Protein AF-A0A9P5MMS7-F1 (afdb_monomer_lite)

Radius of gyration: 32.42 Å; chains: 1; bounding box: 82×80×120 Å

Structure (mmCIF, N/CA/C/O backbone):
data_AF-A0A9P5MMS7-F1
#
_entry.id   AF-A0A9P5MMS7-F1
#
loop_
_atom_site.group_PDB
_atom_site.id
_atom_site.type_symbol
_atom_site.label_atom_id
_atom_site.label_alt_id
_atom_site.label_comp_id
_atom_site.label_asym_id
_atom_site.label_entity_id
_atom_site.label_seq_id
_atom_site.pdbx_PDB_ins_code
_atom_site.Cartn_x
_atom_site.Cartn_y
_atom_site.Cartn_z
_atom_site.occupancy
_atom_site.B_iso_or_equiv
_atom_site.auth_seq_id
_atom_site.auth_comp_id
_atom_site.auth_asym_id
_atom_site.auth_atom_id
_atom_site.pdbx_PDB_model_num
ATOM 1 N N . MET A 1 1 ? -14.222 -0.189 67.310 1.00 50.56 1 MET A N 1
ATOM 2 C CA . MET A 1 1 ? -14.463 -1.571 66.854 1.00 50.56 1 MET A CA 1
ATOM 3 C C . MET A 1 1 ? -14.496 -1.496 65.346 1.00 50.56 1 MET A C 1
ATOM 5 O O . MET A 1 1 ? -15.438 -0.932 64.809 1.00 50.56 1 MET A O 1
ATOM 9 N N . SER A 1 2 ? -13.396 -1.880 64.707 1.00 50.38 2 SER A N 1
ATOM 10 C CA . SER A 1 2 ? -13.175 -1.692 63.274 1.00 50.38 2 SER A CA 1
ATOM 11 C C . SER A 1 2 ? -12.914 -3.066 62.677 1.00 50.38 2 SER A C 1
ATOM 13 O O . SER A 1 2 ? -11.867 -3.651 62.945 1.00 50.38 2 SER A O 1
ATOM 15 N N . ASP A 1 3 ? -13.890 -3.587 61.938 1.00 51.62 3 ASP A N 1
ATOM 16 C CA . ASP A 1 3 ? -13.810 -4.891 61.285 1.00 51.62 3 ASP A CA 1
ATOM 17 C C . ASP A 1 3 ? -12.938 -4.799 60.028 1.00 51.62 3 ASP A C 1
ATOM 19 O O . ASP A 1 3 ? -13.299 -4.176 59.028 1.00 51.62 3 ASP A O 1
ATOM 23 N N . GLN A 1 4 ? -11.759 -5.418 60.095 1.00 53.69 4 GLN A N 1
ATOM 24 C CA . GLN A 1 4 ? -10.912 -5.694 58.939 1.00 53.69 4 GLN A CA 1
ATOM 25 C C . GLN A 1 4 ? -11.437 -6.941 58.221 1.00 53.69 4 GLN A C 1
ATOM 27 O O . GLN A 1 4 ? -11.280 -8.061 58.705 1.00 53.69 4 GLN A O 1
ATOM 32 N N . GLN A 1 5 ? -12.032 -6.752 57.044 1.00 58.50 5 GLN A N 1
ATOM 33 C CA . GLN A 1 5 ? -12.331 -7.840 56.115 1.00 58.50 5 GLN A CA 1
ATOM 34 C C . GLN A 1 5 ? -11.073 -8.212 55.323 1.00 58.50 5 GLN A C 1
ATOM 36 O O . GLN A 1 5 ? -10.529 -7.403 54.572 1.00 58.50 5 GLN A O 1
ATOM 41 N N . GLN A 1 6 ? -10.618 -9.453 55.496 1.00 56.97 6 GLN A N 1
ATOM 42 C CA . GLN A 1 6 ? -9.586 -10.065 54.661 1.00 56.97 6 GLN A CA 1
ATOM 43 C C . GLN A 1 6 ? -10.176 -10.523 53.314 1.00 56.97 6 GLN A C 1
ATOM 45 O O . GLN A 1 6 ? -11.273 -11.086 53.294 1.00 56.97 6 GLN A O 1
ATOM 50 N N . PRO A 1 7 ? -9.459 -10.336 52.192 1.00 63.78 7 PRO A N 1
ATOM 51 C CA . PRO A 1 7 ? -9.883 -10.849 50.896 1.00 63.78 7 PRO A CA 1
ATOM 52 C C . PRO A 1 7 ? -9.626 -12.365 50.757 1.00 63.78 7 PRO A C 1
ATOM 54 O O . PRO A 1 7 ? -8.691 -12.898 51.364 1.00 63.78 7 PRO A O 1
ATOM 57 N N . PRO A 1 8 ? -10.428 -13.070 49.936 1.00 62.06 8 PRO A N 1
ATOM 58 C CA . PRO A 1 8 ? -10.328 -14.514 49.758 1.00 62.06 8 PRO A CA 1
ATOM 59 C C . PRO A 1 8 ? -9.095 -14.919 48.937 1.00 62.06 8 PRO A C 1
ATOM 61 O O . PRO A 1 8 ? -8.799 -14.353 47.885 1.00 62.06 8 PRO A O 1
ATOM 64 N N . GLN A 1 9 ? -8.399 -15.948 49.420 1.00 53.34 9 GLN A N 1
ATOM 65 C CA . GLN A 1 9 ? -7.296 -16.613 48.730 1.00 53.34 9 GLN A CA 1
ATOM 66 C C . GLN A 1 9 ? -7.845 -17.585 47.677 1.00 53.34 9 GLN A C 1
ATOM 68 O O . GLN A 1 9 ? -8.548 -18.536 48.013 1.00 53.34 9 GLN A O 1
ATOM 73 N N . TYR A 1 10 ? -7.505 -17.357 46.408 1.00 55.38 10 TYR A N 1
ATOM 74 C CA . TYR A 1 10 ? -7.771 -18.286 45.309 1.00 55.38 10 TYR A CA 1
ATOM 75 C C . TYR A 1 10 ? -6.570 -19.219 45.114 1.00 55.38 10 TYR A C 1
ATOM 77 O O . TYR A 1 10 ? -5.481 -18.776 44.751 1.00 55.38 10 TYR A O 1
ATOM 85 N N . SER A 1 11 ? -6.770 -20.517 45.336 1.00 60.59 11 SER A N 1
ATOM 86 C CA . SER A 1 11 ? -5.806 -21.575 45.029 1.00 60.59 11 SER A CA 1
ATOM 87 C C . SER A 1 11 ? -6.010 -22.072 43.593 1.00 60.59 11 SER A C 1
ATOM 89 O O . SER A 1 11 ? -6.978 -22.760 43.276 1.00 60.59 11 SER A O 1
ATOM 91 N N . GLY A 1 12 ? -5.092 -21.706 42.697 1.00 57.84 12 GLY A N 1
ATOM 92 C CA . GLY A 1 12 ? -5.063 -22.202 41.320 1.00 57.84 12 GLY A CA 1
ATOM 93 C C . GLY A 1 12 ? -4.476 -23.613 41.242 1.00 57.84 12 GLY A C 1
ATOM 94 O O . GLY A 1 12 ? -3.312 -23.821 41.582 1.00 57.84 12 GLY A O 1
ATOM 95 N N . GLN A 1 13 ? -5.267 -24.581 40.772 1.00 53.59 13 GLN A N 1
ATOM 96 C CA . GLN A 1 13 ? -4.777 -25.900 40.366 1.00 53.59 13 GLN A CA 1
ATOM 97 C C . GLN A 1 13 ? -3.995 -25.785 39.049 1.00 53.59 13 GLN A C 1
ATOM 99 O O . GLN A 1 13 ? -4.544 -25.388 38.023 1.00 53.59 13 GLN A O 1
ATOM 104 N N . GLN A 1 14 ? -2.715 -26.161 39.071 1.00 49.03 14 GLN A N 1
ATOM 105 C CA . GLN A 1 14 ? -1.906 -26.340 37.865 1.00 49.03 14 GLN A CA 1
ATOM 106 C C . GLN A 1 14 ? -2.264 -27.676 37.200 1.00 49.03 14 GLN A C 1
ATOM 108 O O . GLN A 1 14 ? -1.984 -28.742 37.747 1.00 49.03 14 GLN A O 1
ATOM 113 N N . GLN A 1 15 ? -2.861 -27.628 36.008 1.00 51.66 15 GLN A N 1
ATOM 114 C CA . GLN A 1 15 ? -2.957 -28.792 35.128 1.00 51.66 15 GLN A CA 1
ATOM 115 C C . GLN A 1 15 ? -1.636 -28.974 34.373 1.00 51.66 15 GLN A C 1
ATOM 117 O O . GLN A 1 15 ? -1.228 -28.115 33.591 1.00 51.66 15 GLN A O 1
ATOM 122 N N . GLN A 1 16 ? -0.977 -30.109 34.612 1.00 53.22 16 GLN A N 1
ATOM 123 C CA . GLN A 1 16 ? 0.158 -30.584 33.823 1.00 53.22 16 GLN A CA 1
ATOM 124 C C . GLN A 1 16 ? -0.311 -30.953 32.411 1.00 53.22 16 GLN A C 1
ATOM 126 O O . GLN A 1 16 ? -1.130 -31.856 32.242 1.00 53.22 16 GLN A O 1
ATOM 131 N N . GLN A 1 17 ? 0.228 -30.276 31.398 1.00 50.00 17 GLN A N 1
ATOM 132 C CA . GLN A 1 17 ? 0.070 -30.665 29.998 1.00 50.00 17 GLN A CA 1
ATOM 133 C C . GLN A 1 17 ? 1.194 -31.633 29.605 1.00 50.00 17 GLN A C 1
ATOM 135 O O . GLN A 1 17 ? 2.373 -31.349 29.808 1.00 50.00 17 GLN A O 1
ATOM 140 N N . GLN A 1 18 ? 0.814 -32.788 29.058 1.00 49.09 18 GLN A N 1
ATOM 141 C CA . GLN A 1 18 ? 1.721 -33.787 28.486 1.00 49.09 18 GLN A CA 1
ATOM 142 C C . GLN A 1 18 ? 2.135 -33.381 27.057 1.00 49.09 18 GLN A C 1
ATOM 144 O O . GLN A 1 18 ? 1.280 -32.911 26.301 1.00 49.09 18 GLN A O 1
ATOM 149 N N . PRO A 1 19 ? 3.400 -33.588 26.642 1.00 57.97 19 PRO A N 1
ATOM 150 C CA . PRO A 1 19 ? 3.840 -33.299 25.282 1.00 57.97 19 PRO A CA 1
ATOM 151 C C . PRO A 1 19 ? 3.494 -34.451 24.326 1.00 57.97 19 PRO A C 1
ATOM 153 O O . PRO A 1 19 ? 3.999 -35.564 24.464 1.00 57.97 19 PRO A O 1
ATOM 156 N N . TYR A 1 20 ? 2.679 -34.174 23.308 1.00 47.50 20 TYR A N 1
ATOM 157 C CA . TYR A 1 20 ? 2.518 -35.068 22.159 1.00 47.50 20 TYR A CA 1
ATOM 158 C C . TYR A 1 20 ? 3.664 -34.841 21.166 1.00 47.50 20 TYR A C 1
ATOM 160 O O . TYR A 1 20 ? 3.751 -33.786 20.540 1.00 47.50 20 TYR A O 1
ATOM 168 N N . GLN A 1 21 ? 4.533 -35.842 21.001 1.00 43.56 21 GLN A N 1
ATOM 169 C CA . GLN A 1 21 ? 5.462 -35.917 19.875 1.00 43.56 21 GLN A CA 1
ATOM 170 C C . GLN A 1 21 ? 4.780 -36.611 18.692 1.00 43.56 21 GLN A C 1
ATOM 172 O O . GLN A 1 21 ? 4.538 -37.814 18.731 1.00 43.56 21 GLN A O 1
ATOM 177 N N . TYR A 1 22 ? 4.516 -35.862 17.622 1.00 44.47 22 TYR A N 1
ATOM 178 C CA . TYR A 1 22 ? 4.232 -36.435 16.308 1.00 44.47 22 TYR A CA 1
ATOM 179 C C . TYR A 1 22 ? 5.483 -36.327 15.440 1.00 44.47 22 TYR A C 1
ATOM 181 O O . TYR A 1 22 ? 5.881 -35.243 15.020 1.00 44.47 22 TYR A O 1
ATOM 189 N N . GLN A 1 23 ? 6.100 -37.475 15.172 1.00 45.09 23 GLN A N 1
ATOM 190 C CA . GLN A 1 23 ? 7.165 -37.629 14.191 1.00 45.09 23 GLN A CA 1
ATOM 191 C C . GLN A 1 23 ? 6.499 -37.854 12.825 1.00 45.09 23 GLN A C 1
ATOM 193 O O . GLN A 1 23 ? 6.090 -38.966 12.502 1.00 45.09 23 GLN A O 1
ATOM 198 N N . GLN A 1 24 ? 6.318 -36.790 12.040 1.00 49.03 24 GLN A N 1
ATOM 199 C CA . GLN A 1 24 ? 5.902 -36.920 10.643 1.00 49.03 24 GLN A CA 1
ATOM 200 C C . GLN A 1 24 ? 7.143 -37.006 9.753 1.00 49.03 24 GLN A C 1
ATOM 202 O O . GLN A 1 24 ? 7.972 -36.097 9.729 1.00 49.03 24 GLN A O 1
ATOM 207 N N . GLN A 1 25 ? 7.275 -38.122 9.037 1.00 52.31 25 GLN A N 1
ATOM 208 C CA . GLN A 1 25 ? 8.248 -38.269 7.959 1.00 52.31 25 GLN A CA 1
ATOM 209 C C . GLN A 1 25 ? 7.843 -37.371 6.778 1.00 52.31 25 GLN A C 1
ATOM 211 O O . GLN A 1 25 ? 6.683 -37.419 6.361 1.00 52.31 25 GLN A O 1
ATOM 216 N N . PRO A 1 26 ? 8.766 -36.590 6.192 1.00 52.78 26 PRO A N 1
ATOM 217 C CA . PRO A 1 26 ? 8.476 -35.850 4.974 1.00 52.78 26 PRO A CA 1
ATOM 218 C C . PRO A 1 26 ? 8.361 -36.826 3.798 1.00 52.78 26 PRO A C 1
ATOM 220 O O . PRO A 1 26 ? 9.342 -37.454 3.396 1.00 52.78 26 PRO A O 1
ATOM 223 N N . GLN A 1 27 ? 7.160 -36.950 3.232 1.00 50.06 27 GLN A N 1
ATOM 224 C CA . GLN A 1 27 ? 7.000 -37.558 1.915 1.00 50.06 27 GLN A CA 1
ATOM 225 C C . GLN A 1 27 ? 7.599 -36.617 0.871 1.00 50.06 27 GLN A C 1
ATOM 227 O O . GLN A 1 27 ? 7.236 -35.443 0.792 1.00 50.06 27 GLN A O 1
ATOM 232 N N . GLN A 1 28 ? 8.555 -37.124 0.096 1.00 51.28 28 GLN A N 1
ATOM 233 C CA . GLN A 1 28 ? 9.155 -36.358 -0.986 1.00 51.28 28 GLN A CA 1
ATOM 234 C C . GLN A 1 28 ? 8.137 -36.154 -2.118 1.00 51.28 28 GLN A C 1
ATOM 236 O O . GLN A 1 28 ? 7.454 -37.109 -2.498 1.00 51.28 28 GLN A O 1
ATOM 241 N N . PRO A 1 29 ? 8.030 -34.941 -2.682 1.00 55.22 29 PRO A N 1
ATOM 242 C CA . PRO A 1 29 ? 7.150 -34.696 -3.812 1.00 55.22 29 PRO A CA 1
ATOM 243 C C . PRO A 1 29 ? 7.665 -35.428 -5.058 1.00 55.22 29 PRO A C 1
ATOM 245 O O . PRO A 1 29 ? 8.814 -35.263 -5.471 1.00 55.22 29 PRO A O 1
ATOM 248 N N . MET A 1 30 ? 6.790 -36.222 -5.679 1.00 50.78 30 MET A N 1
ATOM 249 C CA . MET A 1 30 ? 6.994 -36.723 -7.036 1.00 50.78 30 MET A CA 1
ATOM 250 C C . MET A 1 30 ? 6.945 -35.544 -8.012 1.00 50.78 30 MET A C 1
ATOM 252 O O . MET A 1 30 ? 5.893 -34.940 -8.221 1.00 50.78 30 MET A O 1
ATOM 256 N N . TRP A 1 31 ? 8.080 -35.231 -8.634 1.00 49.97 31 TRP A N 1
ATOM 257 C CA . TRP A 1 31 ? 8.138 -34.306 -9.760 1.00 49.97 31 TRP A CA 1
ATOM 258 C C . TRP A 1 31 ? 7.478 -34.952 -10.980 1.00 49.97 31 TRP A C 1
ATOM 260 O O . TRP A 1 31 ? 8.037 -35.856 -11.600 1.00 49.97 31 TRP A O 1
ATOM 270 N N . THR A 1 32 ? 6.279 -34.494 -11.331 1.00 60.62 32 THR A N 1
ATOM 271 C CA . THR A 1 32 ? 5.688 -34.774 -12.641 1.00 60.62 32 THR A CA 1
ATOM 272 C C . THR A 1 32 ? 6.317 -33.833 -13.665 1.00 60.62 32 THR A C 1
ATOM 274 O O . THR A 1 32 ? 6.434 -32.628 -13.440 1.00 60.62 32 THR A O 1
ATOM 277 N N . GLN A 1 33 ? 6.802 -34.398 -14.772 1.00 53.28 33 GLN A N 1
ATOM 278 C CA . GLN A 1 33 ? 7.371 -33.624 -15.874 1.00 53.28 33 GLN A CA 1
ATOM 279 C C . GLN A 1 33 ? 6.312 -32.669 -16.451 1.00 53.28 33 GLN A C 1
ATOM 281 O O . GLN A 1 33 ? 5.172 -33.093 -16.657 1.00 53.28 33 GLN A O 1
ATOM 286 N N . PRO A 1 34 ? 6.661 -31.404 -16.747 1.00 54.19 34 PRO A N 1
ATOM 287 C CA . PRO A 1 34 ? 5.734 -30.490 -17.393 1.00 54.19 34 PRO A CA 1
ATOM 288 C C . PRO A 1 34 ? 5.423 -30.960 -18.827 1.00 54.19 34 PRO A C 1
ATOM 290 O O . PRO A 1 34 ? 6.321 -31.444 -19.524 1.00 54.19 34 PRO A O 1
ATOM 293 N N . PRO A 1 35 ? 4.169 -30.812 -19.293 1.00 54.81 35 PRO A N 1
ATOM 294 C CA . PRO A 1 35 ? 3.801 -31.128 -20.664 1.00 54.81 35 PRO A CA 1
ATOM 295 C C . PRO A 1 35 ? 4.573 -30.243 -21.645 1.00 54.81 35 PRO A C 1
ATOM 297 O O . PRO A 1 35 ? 4.757 -29.042 -21.431 1.00 54.81 35 PRO A O 1
ATOM 300 N N . GLN A 1 36 ? 5.032 -30.862 -22.732 1.00 47.81 36 GLN A N 1
ATOM 301 C CA . GLN A 1 36 ? 5.733 -30.171 -23.801 1.00 47.81 36 GLN A CA 1
ATOM 302 C C . GLN A 1 36 ? 4.838 -29.119 -24.471 1.00 47.81 36 GLN A C 1
ATOM 304 O O . GLN A 1 36 ? 3.648 -29.312 -24.708 1.00 47.81 36 GLN A O 1
ATOM 309 N N . ASN A 1 37 ? 5.481 -27.989 -24.742 1.00 51.75 37 ASN A N 1
ATOM 310 C CA . ASN A 1 37 ? 4.965 -26.720 -25.232 1.00 51.75 37 ASN A CA 1
ATOM 311 C C . ASN A 1 37 ? 4.111 -26.854 -26.519 1.00 51.75 37 ASN A C 1
ATOM 313 O O . ASN A 1 37 ? 4.612 -27.395 -27.508 1.00 51.75 37 ASN A O 1
ATOM 317 N N . PRO A 1 38 ? 2.876 -26.319 -26.585 1.00 53.81 38 PRO A N 1
ATOM 318 C CA . PRO A 1 38 ? 2.180 -26.165 -27.855 1.00 53.81 38 PRO A CA 1
ATOM 319 C C . PRO A 1 38 ? 2.795 -25.005 -28.654 1.00 53.81 38 PRO A C 1
ATOM 321 O O . PRO A 1 38 ? 2.885 -23.872 -28.180 1.00 53.81 38 PRO A O 1
ATOM 324 N N . GLN A 1 39 ? 3.232 -25.294 -29.883 1.00 45.56 39 GLN A N 1
ATOM 325 C CA . GLN A 1 39 ? 3.688 -24.291 -30.848 1.00 45.56 39 GLN A CA 1
ATOM 326 C C . GLN A 1 39 ? 2.565 -23.285 -31.137 1.00 45.56 39 GLN A C 1
ATOM 328 O O . GLN A 1 39 ? 1.609 -23.590 -31.849 1.00 45.56 39 GLN A O 1
ATOM 333 N N . TRP A 1 40 ? 2.697 -22.061 -30.628 1.00 48.28 40 TRP A N 1
ATOM 334 C CA . TRP A 1 40 ? 1.841 -20.946 -31.024 1.00 48.28 40 TRP A CA 1
ATOM 335 C C . TRP A 1 40 ? 2.206 -20.493 -32.441 1.00 48.28 40 TRP A C 1
ATOM 337 O O . TRP A 1 40 ? 3.246 -19.875 -32.666 1.00 48.28 40 TRP A O 1
ATOM 347 N N . GLN A 1 41 ? 1.335 -20.794 -33.405 1.00 49.75 41 GLN A N 1
ATOM 348 C CA . GLN A 1 41 ? 1.365 -20.174 -34.727 1.00 49.75 41 GLN A CA 1
ATOM 349 C C . GLN A 1 41 ? 0.891 -18.721 -34.600 1.00 49.75 41 GLN A C 1
ATOM 351 O O . GLN A 1 41 ? -0.281 -18.448 -34.345 1.00 49.75 41 GLN A O 1
ATOM 356 N N . GLN A 1 42 ? 1.826 -17.787 -34.757 1.00 53.59 42 GLN A N 1
ATOM 357 C CA . GLN A 1 42 ? 1.557 -16.355 -34.843 1.00 53.59 42 GLN A CA 1
ATOM 358 C C . GLN A 1 42 ? 0.813 -16.069 -36.159 1.00 53.59 42 GLN A C 1
ATOM 360 O O . GLN A 1 42 ? 1.416 -16.064 -37.231 1.00 53.59 42 GLN A O 1
ATOM 365 N N . GLN A 1 43 ? -0.501 -15.851 -36.095 1.00 51.53 43 GLN A N 1
ATOM 366 C CA . GLN A 1 43 ? -1.241 -15.280 -37.221 1.00 51.53 43 GLN A CA 1
ATOM 367 C C . GLN A 1 43 ? -0.974 -13.774 -37.254 1.00 51.53 43 GLN A C 1
ATOM 369 O O . GLN A 1 43 ? -1.277 -13.062 -36.297 1.00 51.53 43 GLN A O 1
ATOM 374 N N . GLN A 1 44 ? -0.365 -13.292 -38.339 1.00 56.12 44 GLN A N 1
ATOM 375 C CA . GLN A 1 44 ? -0.188 -11.859 -38.554 1.00 56.12 44 GLN A CA 1
ATOM 376 C C . GLN A 1 44 ? -1.535 -11.210 -38.909 1.00 56.12 44 GLN A C 1
ATOM 378 O O . GLN A 1 44 ? -2.285 -11.774 -39.710 1.00 56.12 44 GLN A O 1
ATOM 383 N N . PRO A 1 45 ? -1.864 -10.035 -38.343 1.00 58.50 45 PRO A N 1
ATOM 384 C CA . PRO A 1 45 ? -3.081 -9.323 -38.701 1.00 58.50 45 PRO A CA 1
ATOM 385 C C . PRO A 1 45 ? -2.993 -8.767 -40.135 1.00 58.50 45 PRO A C 1
ATOM 387 O O . PRO A 1 45 ? -1.913 -8.365 -40.577 1.00 58.50 45 PRO A O 1
ATOM 390 N N . PRO A 1 46 ? -4.117 -8.708 -40.872 1.00 59.59 46 PRO A N 1
ATOM 391 C CA . PRO A 1 46 ? -4.142 -8.153 -42.217 1.00 59.59 46 PRO A CA 1
ATOM 392 C C . PRO A 1 46 ? -3.890 -6.640 -42.191 1.00 59.59 46 PRO A C 1
ATOM 394 O O . PRO A 1 46 ? -4.536 -5.893 -41.455 1.00 59.59 46 PRO A O 1
ATOM 397 N N . TYR A 1 47 ? -2.957 -6.191 -43.033 1.00 50.25 47 TYR A N 1
ATOM 398 C CA . TYR A 1 47 ? -2.699 -4.779 -43.309 1.00 50.25 47 TYR A CA 1
ATOM 399 C C . TYR A 1 47 ? -3.964 -4.111 -43.869 1.00 50.25 47 TYR A C 1
ATOM 401 O O . TYR A 1 47 ? -4.413 -4.441 -44.966 1.00 50.25 47 TYR A O 1
ATOM 409 N N . GLN A 1 48 ? -4.522 -3.147 -43.135 1.00 56.06 48 GLN A N 1
ATOM 410 C CA . GLN A 1 48 ? -5.544 -2.242 -43.659 1.00 56.06 48 GLN A CA 1
ATOM 411 C C . GLN A 1 48 ? -4.866 -1.078 -44.386 1.00 56.06 48 GLN A C 1
ATOM 413 O O . GLN A 1 48 ? -4.022 -0.378 -43.826 1.00 56.06 48 GLN A O 1
ATOM 418 N N . SER A 1 49 ? -5.220 -0.890 -45.655 1.00 61.34 49 SER A N 1
ATOM 419 C CA . SER A 1 49 ? -4.769 0.233 -46.478 1.00 61.34 49 SER A CA 1
ATOM 420 C C . SER A 1 49 ? -5.422 1.545 -46.012 1.00 61.34 49 SER A C 1
ATOM 422 O O . SER A 1 49 ? -6.610 1.537 -45.682 1.00 61.34 49 SER A O 1
ATOM 424 N N . PRO A 1 50 ? -4.704 2.682 -46.007 1.00 61.22 50 PRO A N 1
ATOM 425 C CA . PRO A 1 50 ? -5.304 3.974 -45.692 1.00 61.22 50 PRO A CA 1
ATOM 426 C C . PRO A 1 50 ? -6.233 4.451 -46.827 1.00 61.22 50 PRO A C 1
ATOM 428 O O . PRO A 1 50 ? -5.938 4.209 -48.002 1.00 61.22 50 PRO A O 1
ATOM 431 N N . PRO A 1 51 ? -7.340 5.148 -46.511 1.00 62.06 51 PRO A N 1
ATOM 432 C CA . PRO A 1 51 ? -8.234 5.699 -47.521 1.00 62.06 51 PRO A CA 1
ATOM 433 C C . PRO A 1 51 ? -7.569 6.848 -48.292 1.00 62.06 51 PRO A C 1
ATOM 435 O O . PRO A 1 51 ? -6.994 7.768 -47.707 1.00 62.06 51 PRO A O 1
ATOM 438 N N . GLN A 1 52 ? -7.680 6.795 -49.621 1.00 63.72 52 GLN A N 1
ATOM 439 C CA . GLN A 1 52 ? -7.323 7.886 -50.524 1.00 63.72 52 GLN A CA 1
ATOM 440 C C . GLN A 1 52 ? -8.300 9.049 -50.342 1.00 63.72 52 GLN A C 1
ATOM 442 O O . GLN A 1 52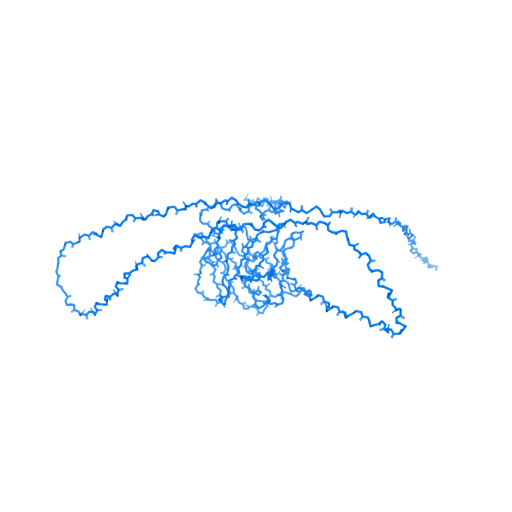 ? -9.503 8.895 -50.551 1.00 63.72 52 GLN A O 1
ATOM 447 N N . ASN A 1 53 ? -7.772 10.218 -49.982 1.00 66.88 53 ASN A N 1
ATOM 448 C CA . ASN A 1 53 ? -8.528 11.461 -49.934 1.00 66.88 53 ASN A CA 1
ATOM 449 C C . ASN A 1 53 ? -8.211 12.302 -51.182 1.00 66.88 53 ASN A C 1
ATOM 451 O O . ASN A 1 53 ? -7.048 12.604 -51.455 1.00 66.88 53 ASN A O 1
ATOM 455 N N . TYR A 1 54 ? -9.252 12.647 -51.940 1.00 55.81 54 TYR A N 1
ATOM 456 C CA . TYR A 1 54 ? -9.203 13.496 -53.128 1.00 55.81 54 TYR A CA 1
ATOM 457 C C . TYR A 1 54 ? -9.550 14.948 -52.752 1.00 55.81 54 TYR A C 1
ATOM 459 O O . TYR A 1 54 ? -10.690 15.232 -52.398 1.00 55.81 54 TYR A O 1
ATOM 467 N N . GLY A 1 55 ? -8.611 15.876 -52.966 1.00 46.25 55 GLY A N 1
ATOM 468 C CA . GLY A 1 55 ? -8.931 17.206 -53.513 1.00 46.25 55 GLY A CA 1
ATOM 469 C C . GLY A 1 55 ? -8.525 18.465 -52.709 1.00 46.25 55 GLY A C 1
ATOM 470 O O . GLY A 1 55 ? -8.427 18.398 -51.490 1.00 46.25 55 GLY A O 1
ATOM 471 N N . PRO A 1 56 ? -8.265 19.609 -53.395 1.00 68.00 56 PRO A N 1
ATOM 472 C CA . PRO A 1 56 ? -7.475 20.777 -52.928 1.00 68.00 56 PRO A CA 1
ATOM 473 C C . PRO A 1 56 ? -8.394 22.005 -52.595 1.00 68.00 56 PRO A C 1
ATOM 475 O O . PRO A 1 56 ? -9.606 21.792 -52.630 1.00 68.00 56 PRO A O 1
ATOM 478 N N . PRO A 1 57 ? -7.947 23.274 -52.326 1.00 60.47 57 PRO A N 1
ATOM 479 C CA . PRO A 1 57 ? -6.635 23.888 -52.606 1.00 60.47 57 PRO A CA 1
ATOM 480 C C . PRO A 1 57 ? -6.049 24.942 -51.610 1.00 60.47 57 PRO A C 1
ATOM 482 O O . PRO A 1 57 ? -6.734 25.525 -50.783 1.00 60.47 57 PRO A O 1
ATOM 485 N N . GLN A 1 58 ? -4.755 25.233 -51.829 1.00 55.09 58 GLN A N 1
ATOM 486 C CA . GLN A 1 58 ? -4.034 26.516 -51.647 1.00 55.09 58 GLN A CA 1
ATOM 487 C C . GLN A 1 58 ? -3.862 27.098 -50.226 1.00 55.09 58 GLN A C 1
ATOM 489 O O . GLN A 1 58 ? -4.752 27.722 -49.659 1.00 55.09 58 GLN A O 1
ATOM 494 N N . GLY A 1 59 ? -2.623 27.023 -49.725 1.00 47.75 59 GLY A N 1
ATOM 495 C CA . GLY A 1 59 ? -2.150 27.810 -48.585 1.00 47.75 59 GLY A CA 1
ATOM 496 C C . GLY A 1 59 ? -0.728 27.430 -48.170 1.00 47.75 59 GLY A C 1
ATOM 497 O O . GLY A 1 59 ? -0.538 26.429 -47.497 1.00 47.75 59 GLY A O 1
ATOM 498 N N . TYR A 1 60 ? 0.250 28.215 -48.632 1.00 46.44 60 TYR A N 1
ATOM 499 C CA . TYR A 1 60 ? 1.652 28.334 -48.194 1.00 46.44 60 TYR A CA 1
ATOM 500 C C . TYR A 1 60 ? 2.227 27.217 -47.298 1.00 46.44 60 TYR A C 1
ATOM 502 O O . TYR A 1 60 ? 2.148 27.266 -46.072 1.00 46.44 60 TYR A O 1
ATOM 510 N N . TYR A 1 61 ? 2.914 26.259 -47.923 1.00 39.97 61 TYR A N 1
ATOM 511 C CA . TYR A 1 61 ? 3.724 25.259 -47.229 1.00 39.97 61 TYR A CA 1
ATOM 512 C C . TYR A 1 61 ? 5.114 25.823 -46.898 1.00 39.97 61 TYR A C 1
ATOM 514 O O . TYR A 1 61 ? 5.914 26.081 -47.798 1.00 39.97 61 TYR A O 1
ATOM 522 N N . GLN A 1 62 ? 5.432 25.952 -45.605 1.00 52.22 62 GLN A N 1
ATOM 523 C CA . GLN A 1 62 ? 6.817 25.812 -45.149 1.00 52.22 62 GLN A CA 1
ATOM 524 C C . GLN A 1 62 ? 7.185 24.329 -45.219 1.00 52.22 62 GLN A C 1
ATOM 526 O O . GLN A 1 62 ? 6.504 23.481 -44.643 1.00 52.22 62 GLN A O 1
ATOM 531 N N . GLN A 1 63 ? 8.254 24.023 -45.949 1.00 46.34 63 GLN A N 1
ATOM 532 C CA . GLN A 1 63 ? 8.773 22.669 -46.086 1.00 46.34 63 GLN A CA 1
ATOM 533 C C . GLN A 1 63 ? 9.353 22.200 -44.748 1.00 46.34 63 GLN A C 1
ATOM 535 O O . GLN A 1 63 ? 10.383 22.703 -44.303 1.00 46.34 63 GLN A O 1
ATOM 540 N N . GLN A 1 64 ? 8.701 21.228 -44.111 1.00 56.22 64 GLN A N 1
ATOM 541 C CA . GLN A 1 64 ? 9.341 20.434 -43.068 1.00 56.22 64 GLN A CA 1
ATOM 542 C C . GLN A 1 64 ? 10.147 19.303 -43.726 1.00 56.22 64 GLN A C 1
ATOM 544 O O . GLN A 1 64 ? 9.632 18.647 -44.634 1.00 56.22 64 GLN A O 1
ATOM 549 N N . PRO A 1 65 ? 11.398 19.054 -43.298 1.00 58.50 65 PRO A N 1
ATOM 550 C CA . PRO A 1 65 ? 12.198 17.957 -43.818 1.00 58.50 65 PRO A CA 1
ATOM 551 C C . PRO A 1 65 ? 11.558 16.617 -43.444 1.00 58.50 65 PRO A C 1
ATOM 553 O O . PRO A 1 65 ? 11.446 16.251 -42.274 1.00 58.50 65 PRO A O 1
ATOM 556 N N . GLN A 1 66 ? 11.134 15.888 -44.473 1.00 53.69 66 GLN A N 1
ATOM 557 C CA . GLN A 1 66 ? 10.593 14.541 -44.380 1.00 53.69 66 GLN A CA 1
ATOM 558 C C . GLN A 1 66 ? 11.724 13.569 -44.020 1.00 53.69 66 GLN A C 1
ATOM 560 O O . GLN A 1 66 ? 12.465 13.100 -44.881 1.00 53.69 66 GLN A O 1
ATOM 565 N N . TRP A 1 67 ? 11.862 13.273 -42.730 1.00 57.19 67 TRP A N 1
ATOM 566 C CA . TRP A 1 67 ? 12.716 12.189 -42.255 1.00 57.19 67 TRP A CA 1
ATOM 567 C C . TRP A 1 67 ? 12.083 10.844 -42.630 1.00 57.19 67 TRP A C 1
ATOM 569 O O . TRP A 1 67 ? 11.026 10.475 -42.121 1.00 57.19 67 TRP A O 1
ATOM 579 N N . GLN A 1 68 ? 12.729 10.111 -43.535 1.00 66.88 68 GLN A N 1
ATOM 580 C CA . GLN A 1 68 ? 12.412 8.712 -43.811 1.00 66.88 68 GLN A CA 1
ATOM 581 C C . GLN A 1 68 ? 13.217 7.837 -42.840 1.00 66.88 68 GLN A C 1
ATOM 583 O O . GLN A 1 68 ? 14.447 7.924 -42.836 1.00 66.88 68 GLN A O 1
ATOM 588 N N . PRO A 1 69 ? 12.577 7.003 -42.003 1.00 59.94 69 PRO A N 1
ATOM 589 C CA . PRO A 1 69 ? 13.315 6.038 -41.207 1.00 59.94 69 PRO A CA 1
ATOM 590 C C . PRO A 1 69 ? 13.942 4.980 -42.134 1.00 59.94 69 PRO A C 1
ATOM 592 O O . PRO A 1 69 ? 13.281 4.523 -43.073 1.00 59.94 69 PRO A O 1
ATOM 595 N N . PRO A 1 70 ? 15.198 4.566 -41.893 1.00 59.69 70 PRO A N 1
ATOM 596 C CA . PRO A 1 70 ? 15.816 3.487 -42.648 1.00 59.69 70 PRO A CA 1
ATOM 597 C C . PRO A 1 70 ? 15.027 2.195 -42.421 1.00 59.69 70 PRO A C 1
ATOM 599 O O . PRO A 1 70 ? 14.880 1.729 -41.290 1.00 59.69 70 PRO A O 1
ATOM 602 N N . GLN A 1 71 ? 14.511 1.613 -43.506 1.00 52.97 71 GLN A N 1
ATOM 603 C CA . GLN A 1 71 ? 13.933 0.275 -43.480 1.00 52.97 71 GLN A CA 1
ATOM 604 C C . GLN A 1 71 ? 15.056 -0.727 -43.212 1.00 52.97 71 GLN A C 1
ATOM 606 O O . GLN A 1 71 ? 15.790 -1.120 -44.117 1.00 52.97 71 GLN A O 1
ATOM 611 N N . GLN A 1 72 ? 15.216 -1.123 -41.951 1.00 55.09 72 GLN A N 1
ATOM 612 C CA . GLN A 1 72 ? 16.051 -2.266 -41.614 1.00 55.09 72 GLN A CA 1
ATOM 613 C C . GLN A 1 72 ? 15.309 -3.540 -42.013 1.00 55.09 72 GLN A C 1
ATOM 615 O O . GLN A 1 72 ? 14.338 -3.958 -41.382 1.00 55.09 72 GLN A O 1
ATOM 620 N N . GLN A 1 73 ? 15.775 -4.126 -43.110 1.00 52.19 73 GLN A N 1
ATOM 621 C CA . GLN A 1 73 ? 15.413 -5.453 -43.577 1.00 52.19 73 GLN A CA 1
ATOM 622 C C . GLN A 1 73 ? 15.931 -6.478 -42.556 1.00 52.19 73 GLN A C 1
ATOM 624 O O . GLN A 1 73 ? 17.096 -6.872 -42.579 1.00 52.19 7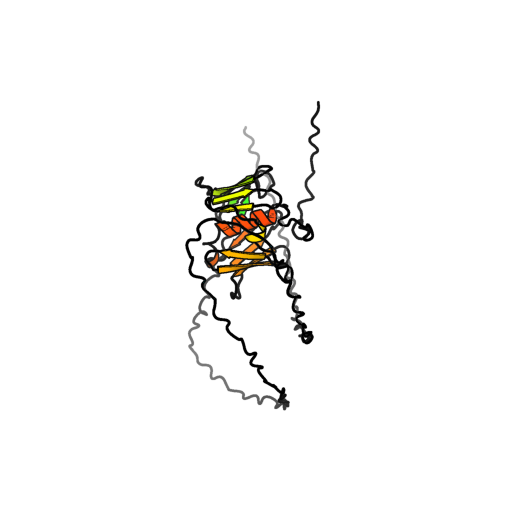3 GLN A O 1
ATOM 629 N N . TRP A 1 74 ? 15.075 -6.891 -41.623 1.00 46.31 74 TRP A N 1
ATOM 630 C CA . TRP A 1 74 ? 15.377 -7.998 -40.722 1.00 46.31 74 TRP A CA 1
ATOM 631 C C . TRP A 1 74 ? 15.320 -9.309 -41.507 1.00 46.31 74 TRP A C 1
ATOM 633 O O . TRP A 1 74 ? 14.246 -9.806 -41.840 1.00 46.31 74 TRP A O 1
ATOM 643 N N . GLN A 1 75 ? 16.491 -9.861 -41.824 1.00 58.06 75 GLN A N 1
ATOM 644 C CA . GLN A 1 75 ? 16.611 -11.244 -42.271 1.00 58.06 75 GLN A CA 1
ATOM 645 C C . GLN A 1 75 ? 16.433 -12.165 -41.053 1.00 58.06 75 GLN A C 1
ATOM 647 O O . GLN A 1 75 ? 17.189 -12.036 -40.087 1.00 58.06 75 GLN A O 1
ATOM 652 N N . PRO A 1 76 ? 15.467 -13.098 -41.057 1.00 52.53 76 PRO A N 1
ATOM 653 C CA . PRO A 1 76 ? 15.355 -14.083 -39.993 1.00 52.53 76 PRO A CA 1
ATOM 654 C C . PRO A 1 76 ? 16.506 -15.089 -40.120 1.00 52.53 76 PRO A C 1
ATOM 656 O O . PRO A 1 76 ? 16.473 -15.984 -40.962 1.00 52.53 76 PRO A O 1
ATOM 659 N N . GLN A 1 77 ? 17.535 -14.957 -39.280 1.00 50.09 77 GLN A N 1
ATOM 660 C CA . GLN A 1 77 ? 18.466 -16.057 -39.045 1.00 50.09 77 GLN A CA 1
ATOM 661 C C . GLN A 1 77 ? 17.745 -17.129 -38.228 1.00 50.09 77 GLN A C 1
ATOM 663 O O . GLN A 1 77 ? 17.381 -16.911 -37.074 1.00 50.09 77 GLN A O 1
ATOM 668 N N . GLN A 1 78 ? 17.523 -18.290 -38.842 1.00 54.94 78 GLN A N 1
ATOM 669 C CA . GLN A 1 78 ? 17.097 -19.486 -38.130 1.00 54.94 78 GLN A CA 1
ATOM 670 C C . GLN A 1 78 ? 18.276 -20.055 -37.330 1.00 54.94 78 GLN A C 1
ATOM 672 O O . GLN A 1 78 ? 19.296 -20.392 -37.934 1.00 54.94 78 GLN A O 1
ATOM 677 N N . PRO A 1 79 ? 18.160 -20.242 -36.006 1.00 55.88 79 PRO A N 1
ATOM 678 C CA . PRO A 1 79 ? 19.085 -21.099 -35.293 1.00 55.88 79 PRO A CA 1
ATOM 679 C C . PRO A 1 79 ? 18.664 -22.558 -35.501 1.00 55.88 79 PRO A C 1
ATOM 681 O O . PRO A 1 79 ? 17.732 -23.055 -34.871 1.00 55.88 79 PRO A O 1
ATOM 684 N N . GLN A 1 80 ? 19.371 -23.267 -36.384 1.00 55.38 80 GLN A N 1
ATOM 685 C CA . GLN A 1 80 ? 19.445 -24.722 -36.306 1.00 55.38 80 GLN A CA 1
ATOM 686 C C . GLN A 1 80 ? 20.332 -25.085 -35.111 1.00 55.38 80 GLN A C 1
ATOM 688 O O . GLN A 1 80 ? 21.555 -25.067 -35.214 1.00 55.38 80 GLN A O 1
ATOM 693 N N . GLN A 1 81 ? 19.726 -25.423 -33.974 1.00 50.12 81 GLN A N 1
ATOM 694 C CA . GLN A 1 81 ? 20.398 -26.230 -32.957 1.00 50.12 81 GLN A CA 1
ATOM 695 C C . GLN A 1 81 ? 19.543 -27.447 -32.628 1.00 50.12 81 GLN A C 1
ATOM 697 O O . GLN A 1 81 ? 18.614 -27.416 -31.825 1.00 50.12 81 GLN A O 1
ATOM 702 N N . GLN A 1 82 ? 19.884 -28.527 -33.319 1.00 50.53 82 GLN A N 1
ATOM 703 C CA . GLN A 1 82 ? 19.402 -29.873 -33.092 1.00 50.53 82 GLN A CA 1
ATOM 704 C C . GLN A 1 82 ? 20.181 -30.457 -31.904 1.00 50.53 82 GLN A C 1
ATOM 706 O O . GLN A 1 82 ? 21.237 -31.056 -32.078 1.00 50.53 82 GLN A O 1
ATOM 711 N N . TRP A 1 83 ? 19.683 -30.252 -30.683 1.00 51.91 83 TRP A N 1
ATOM 712 C CA . TRP A 1 83 ? 20.208 -30.943 -29.505 1.00 51.91 83 TRP A CA 1
ATOM 713 C C . TRP A 1 83 ? 19.540 -32.311 -29.371 1.00 51.91 83 TRP A C 1
ATOM 715 O O . TRP A 1 83 ? 18.352 -32.421 -29.072 1.00 51.91 83 TRP A O 1
ATOM 725 N N . GLN A 1 84 ? 20.319 -33.361 -29.619 1.00 61.50 84 GLN A N 1
ATOM 726 C CA . GLN A 1 84 ? 19.975 -34.731 -29.254 1.00 61.50 84 GLN A CA 1
ATOM 727 C C . GLN A 1 84 ? 20.224 -34.924 -27.750 1.00 61.50 84 GLN A C 1
ATOM 729 O O . GLN A 1 84 ? 21.323 -34.618 -27.282 1.00 61.50 84 GLN A O 1
ATOM 734 N N . PRO A 1 85 ? 19.272 -35.468 -26.975 1.00 55.00 85 PRO A N 1
ATOM 735 C CA . PRO A 1 85 ? 19.559 -35.896 -25.617 1.00 55.00 85 PRO A CA 1
ATOM 736 C C . PRO A 1 85 ? 20.318 -37.230 -25.656 1.00 55.00 85 PRO A C 1
ATOM 738 O O . PRO A 1 85 ? 19.723 -38.295 -25.808 1.00 55.00 85 PRO A O 1
ATOM 741 N N . GLN A 1 86 ? 21.644 -37.188 -25.498 1.00 50.97 86 GLN A N 1
ATOM 742 C CA . GLN A 1 86 ? 22.385 -38.354 -25.020 1.00 50.97 86 GLN A CA 1
ATOM 743 C C . GLN A 1 86 ? 22.073 -38.522 -23.532 1.00 50.97 86 GLN A C 1
ATOM 745 O O . GLN A 1 86 ? 22.505 -37.727 -22.702 1.00 50.97 86 GLN A O 1
ATOM 750 N N . GLN A 1 87 ? 21.291 -39.548 -23.199 1.00 55.09 87 GLN A N 1
ATOM 751 C CA . GLN A 1 87 ? 21.171 -40.033 -21.829 1.00 55.09 87 GLN A CA 1
ATOM 752 C C . GLN A 1 87 ? 22.425 -40.847 -21.480 1.00 55.09 87 GLN A C 1
ATOM 754 O O . GLN A 1 87 ? 22.621 -41.913 -22.067 1.00 55.09 87 GLN A O 1
ATOM 759 N N . PRO A 1 88 ? 23.261 -40.432 -20.514 1.00 57.12 88 PRO A N 1
ATOM 760 C CA . PRO A 1 88 ? 24.165 -41.367 -19.875 1.00 57.12 88 PRO A CA 1
ATOM 761 C C . PRO A 1 88 ? 23.345 -42.245 -18.921 1.00 57.12 88 PRO A C 1
ATOM 763 O O . PRO A 1 88 ? 22.900 -41.799 -17.862 1.00 57.12 88 PRO A O 1
ATOM 766 N N . GLN A 1 89 ? 23.143 -43.508 -19.300 1.00 53.50 89 GLN A N 1
ATOM 767 C CA . GLN A 1 89 ? 22.795 -44.569 -18.358 1.00 53.50 89 GLN A CA 1
ATOM 768 C C . GLN A 1 89 ? 23.940 -44.702 -17.347 1.00 53.50 89 GLN A C 1
ATOM 770 O O . GLN A 1 89 ? 24.916 -45.409 -17.582 1.00 53.50 89 GLN A O 1
ATOM 775 N N . GLN A 1 90 ? 23.840 -44.010 -16.215 1.00 56.03 90 GLN A N 1
ATOM 776 C CA . GLN A 1 90 ? 24.681 -44.307 -15.062 1.00 56.03 90 GLN A CA 1
ATOM 777 C C . GLN A 1 90 ? 24.100 -45.539 -14.365 1.00 56.03 90 GLN A C 1
ATOM 779 O O . GLN A 1 90 ? 23.158 -45.458 -13.577 1.00 56.03 90 GLN A O 1
ATOM 784 N N . GLN A 1 91 ? 24.645 -46.705 -14.720 1.00 51.53 91 GLN A N 1
ATOM 785 C CA . GLN A 1 91 ? 24.540 -47.920 -13.921 1.00 51.53 91 GLN A CA 1
ATOM 786 C C . GLN A 1 91 ? 25.180 -47.652 -12.556 1.00 51.53 91 GLN A C 1
ATOM 788 O O . GLN A 1 91 ? 26.401 -47.662 -12.416 1.00 51.53 91 GLN A O 1
ATOM 793 N N . TRP A 1 92 ? 24.351 -47.443 -11.538 1.00 48.31 92 TRP A N 1
ATOM 794 C CA . TRP A 1 92 ? 24.784 -47.526 -10.149 1.00 48.31 92 TRP A CA 1
ATOM 795 C C . TRP A 1 92 ? 25.102 -48.988 -9.823 1.00 48.31 92 TRP A C 1
ATOM 797 O O . TRP A 1 92 ? 24.229 -49.759 -9.425 1.00 48.31 92 TRP A O 1
ATOM 807 N N . GLN A 1 93 ? 26.360 -49.388 -10.017 1.00 54.56 93 GLN A N 1
ATOM 808 C CA . GLN A 1 93 ? 26.896 -50.572 -9.357 1.00 54.56 93 GLN A CA 1
ATOM 809 C C . GLN A 1 93 ? 27.002 -50.249 -7.866 1.00 54.56 93 GLN A C 1
ATOM 811 O O . GLN A 1 93 ? 27.837 -49.452 -7.443 1.00 54.56 93 GLN A O 1
ATOM 816 N N . GLN A 1 94 ? 26.110 -50.845 -7.076 1.00 51.28 94 GLN A N 1
ATOM 817 C CA . GLN A 1 94 ? 26.196 -50.840 -5.623 1.00 51.28 94 GLN A CA 1
ATOM 818 C C . GLN A 1 94 ? 27.464 -51.596 -5.206 1.00 51.28 94 GLN A C 1
ATOM 820 O O . GLN A 1 94 ? 27.465 -52.824 -5.132 1.00 51.28 94 GLN A O 1
ATOM 825 N N . GLN A 1 95 ? 28.550 -50.873 -4.943 1.00 55.34 95 GLN A N 1
ATOM 826 C CA . GLN A 1 95 ? 29.601 -51.392 -4.078 1.00 55.34 95 GLN A CA 1
ATOM 827 C C . GLN A 1 95 ? 29.160 -51.178 -2.624 1.00 55.34 95 GLN A C 1
ATOM 829 O O . GLN A 1 95 ? 28.802 -50.054 -2.262 1.00 55.34 95 GLN A O 1
ATOM 834 N N . PRO A 1 96 ? 29.148 -52.226 -1.782 1.00 60.53 96 PRO A N 1
ATOM 835 C CA . PRO A 1 96 ? 28.923 -52.046 -0.358 1.00 60.53 96 PRO A CA 1
ATOM 836 C C . PRO A 1 96 ? 30.049 -51.167 0.211 1.00 60.53 96 PRO A C 1
ATOM 838 O O . PRO A 1 96 ? 31.215 -51.392 -0.126 1.00 60.53 96 PRO A O 1
ATOM 841 N N . PRO A 1 97 ? 29.738 -50.169 1.055 1.00 57.25 97 PRO A N 1
ATOM 842 C CA . PRO A 1 97 ? 30.763 -49.342 1.666 1.00 57.25 97 PRO A CA 1
ATOM 843 C C . PRO A 1 97 ? 31.660 -50.225 2.538 1.00 57.25 97 PRO A C 1
ATOM 845 O O . PRO A 1 97 ? 31.199 -50.840 3.503 1.00 57.25 97 PRO A O 1
ATOM 848 N N . GLN A 1 98 ? 32.948 -50.289 2.192 1.00 54.88 98 GLN A N 1
ATOM 849 C CA . GLN A 1 98 ? 33.966 -50.751 3.122 1.00 54.88 98 GLN A CA 1
ATOM 850 C C . GLN A 1 98 ? 33.941 -49.806 4.320 1.00 54.88 98 GLN A C 1
ATOM 852 O O . GLN A 1 98 ? 34.222 -48.615 4.207 1.00 54.88 98 GLN A O 1
ATOM 857 N N . GLN A 1 99 ? 33.555 -50.352 5.469 1.00 54.03 99 GLN A N 1
ATOM 858 C CA . GLN A 1 99 ? 33.748 -49.719 6.761 1.00 54.03 99 GLN A CA 1
ATOM 859 C C . GLN A 1 99 ? 35.255 -49.618 7.020 1.00 54.03 99 GLN A C 1
ATOM 861 O O . GLN A 1 99 ? 35.843 -50.484 7.667 1.00 54.03 99 GLN A O 1
ATOM 866 N N . GLU A 1 100 ? 35.899 -48.563 6.526 1.00 55.09 100 GLU A N 1
ATOM 867 C CA . GLU A 1 100 ? 37.135 -48.096 7.140 1.00 55.09 100 GLU A CA 1
ATOM 868 C C . GLU A 1 100 ? 36.769 -47.565 8.526 1.00 55.09 100 GLU A C 1
ATOM 870 O O . GLU A 1 100 ? 36.315 -46.434 8.702 1.00 55.09 100 GLU A O 1
ATOM 875 N N . GLN A 1 101 ? 36.941 -48.428 9.528 1.00 56.50 101 GLN A N 1
ATOM 876 C CA . GLN A 1 101 ? 37.094 -48.021 10.917 1.00 56.50 101 GLN A CA 1
ATOM 877 C C . GLN A 1 101 ? 38.365 -47.169 11.020 1.00 56.50 101 GLN A C 1
ATOM 879 O O . GLN A 1 101 ? 39.416 -47.639 11.452 1.00 56.50 101 GLN A O 1
ATOM 884 N N . GLN A 1 102 ? 38.282 -45.900 10.619 1.00 56.16 102 GLN A N 1
ATOM 885 C CA . GLN A 1 102 ? 39.235 -44.909 11.087 1.00 56.16 102 GLN A CA 1
ATOM 886 C C . GLN A 1 102 ? 39.019 -44.783 12.590 1.00 56.16 102 GLN A C 1
ATOM 888 O O . GLN A 1 102 ? 38.040 -44.197 13.057 1.00 56.16 102 GLN A O 1
ATOM 893 N N . GLN A 1 103 ? 39.924 -45.404 13.345 1.00 58.03 103 GLN A N 1
ATOM 894 C CA . GLN A 1 103 ? 40.098 -45.152 14.763 1.00 58.03 103 GLN A CA 1
ATOM 895 C C . GLN A 1 103 ? 40.381 -43.656 14.911 1.00 58.03 103 GLN A C 1
ATOM 897 O O . GLN A 1 103 ? 41.505 -43.202 14.708 1.00 58.03 103 GLN A O 1
ATOM 902 N N . GLN A 1 104 ? 39.336 -42.879 15.204 1.00 62.34 104 GLN A N 1
ATOM 903 C CA . GLN A 1 104 ? 39.486 -41.491 15.603 1.00 62.34 104 GLN A CA 1
ATOM 904 C C . GLN A 1 104 ? 40.266 -41.498 16.913 1.00 62.34 104 GLN A C 1
ATOM 906 O O . GLN A 1 104 ? 39.748 -41.817 17.983 1.00 62.34 104 GLN A O 1
ATOM 911 N N . GLN A 1 105 ? 41.556 -41.212 16.787 1.00 63.56 105 GLN A N 1
ATOM 912 C CA . GLN A 1 105 ? 42.440 -40.914 17.891 1.00 63.56 105 GLN A CA 1
ATOM 913 C C . GLN A 1 105 ? 41.850 -39.704 18.618 1.00 63.56 105 GLN A C 1
ATOM 915 O O . GLN A 1 105 ? 41.880 -38.585 18.105 1.00 63.56 105 GLN A O 1
ATOM 920 N N . TRP A 1 106 ? 41.265 -39.953 19.790 1.00 58.62 106 TRP A N 1
ATOM 921 C CA . TRP A 1 106 ? 40.769 -38.924 20.693 1.00 58.62 106 TRP A CA 1
ATOM 922 C C . TRP A 1 106 ? 41.894 -37.924 20.961 1.00 58.62 106 TRP A C 1
ATOM 924 O O . TRP A 1 106 ? 42.867 -38.254 21.635 1.00 58.62 106 TRP A O 1
ATOM 934 N N . GLN A 1 107 ? 41.782 -36.718 20.406 1.00 67.12 107 GLN A N 1
ATOM 935 C CA . GLN A 1 107 ? 42.604 -35.589 20.820 1.00 67.12 107 GLN A CA 1
ATOM 936 C C . GLN A 1 107 ? 41.961 -35.008 22.086 1.00 67.12 107 GLN A C 1
ATOM 938 O O . GLN A 1 107 ? 40.849 -34.478 22.001 1.00 67.12 107 GLN A O 1
ATOM 943 N N . PRO A 1 108 ? 42.599 -35.124 23.263 1.00 62.84 108 PRO A N 1
ATOM 944 C CA . PRO A 1 108 ? 42.167 -34.372 24.426 1.00 62.84 108 PRO A CA 1
ATOM 945 C C . PRO A 1 108 ? 42.503 -32.890 24.193 1.00 62.84 108 PRO A C 1
ATOM 947 O O . PRO A 1 108 ? 43.526 -32.568 23.596 1.00 62.84 108 PRO A O 1
ATOM 950 N N . ASP A 1 109 ? 41.626 -32.000 24.654 1.00 59.66 109 ASP A N 1
ATOM 951 C CA . ASP A 1 109 ? 41.792 -30.536 24.683 1.00 59.66 109 ASP A CA 1
ATOM 952 C C . ASP A 1 109 ? 41.468 -29.709 23.424 1.00 59.66 109 ASP A C 1
ATOM 954 O O . ASP A 1 109 ? 41.984 -28.599 23.258 1.00 59.66 109 ASP A O 1
ATOM 958 N N . GLN A 1 110 ? 40.484 -30.114 22.611 1.00 63.25 110 GLN A N 1
ATOM 959 C CA . GLN A 1 110 ? 39.704 -29.086 21.906 1.00 63.25 110 GLN A CA 1
ATOM 960 C C . GLN A 1 110 ? 38.757 -28.419 22.902 1.00 63.25 110 GLN A C 1
ATOM 962 O O . GLN A 1 110 ? 37.670 -28.912 23.202 1.00 63.25 110 GLN A O 1
ATOM 967 N N . LYS A 1 111 ? 39.200 -27.281 23.446 1.00 72.62 111 LYS A N 1
ATOM 968 C CA . LYS A 1 111 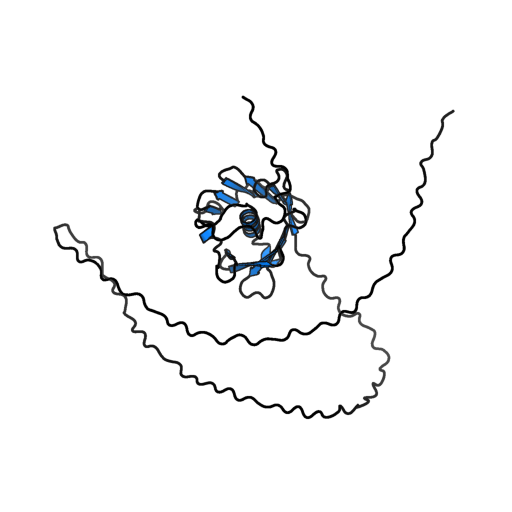? 38.333 -26.341 24.160 1.00 72.62 111 LYS A CA 1
ATOM 969 C C . LYS A 1 111 ? 37.121 -26.088 23.270 1.00 72.62 111 LYS A C 1
ATOM 971 O O . LYS A 1 111 ? 37.282 -25.509 22.199 1.00 72.62 111 LYS A O 1
ATOM 976 N N . PHE A 1 112 ? 35.948 -26.553 23.701 1.00 73.38 112 PHE A N 1
ATOM 977 C CA . PHE A 1 112 ? 34.673 -26.309 23.035 1.00 73.38 112 PHE A CA 1
ATOM 978 C C . PHE A 1 112 ? 34.532 -24.804 22.799 1.00 73.38 112 PHE A C 1
ATOM 980 O O . PHE A 1 112 ? 34.192 -24.051 23.711 1.00 73.38 112 PHE A O 1
ATOM 987 N N . GLN A 1 113 ? 34.838 -24.350 21.584 1.00 77.81 113 GLN A N 1
ATOM 988 C CA . GLN A 1 113 ? 34.401 -23.037 21.155 1.00 77.81 113 GLN A CA 1
ATOM 989 C C . GLN A 1 113 ? 32.888 -23.155 20.994 1.00 77.81 113 GLN A C 1
ATOM 991 O O . GLN A 1 113 ? 32.434 -24.050 20.271 1.00 77.81 113 GLN A O 1
ATOM 996 N N . PRO A 1 114 ? 32.092 -22.332 21.697 1.00 80.69 114 PRO A N 1
ATOM 997 C CA . PRO A 1 114 ? 30.666 -22.308 21.445 1.00 80.69 114 PRO A CA 1
ATOM 998 C C . PRO A 1 114 ? 30.474 -22.054 19.946 1.00 80.69 114 PRO A C 1
ATOM 1000 O O . PRO A 1 114 ? 31.203 -21.229 19.380 1.00 80.69 114 PRO A O 1
ATOM 1003 N N . PRO A 1 115 ? 29.557 -22.784 19.287 1.00 82.44 115 PRO A N 1
ATOM 1004 C CA . PRO A 1 115 ? 29.290 -22.559 17.878 1.00 82.44 115 PRO A CA 1
ATOM 1005 C C . PRO A 1 115 ? 29.021 -21.064 17.676 1.00 82.44 115 PRO A C 1
ATOM 1007 O O . PRO A 1 115 ? 28.375 -20.452 18.536 1.00 82.44 115 PRO A O 1
ATOM 1010 N N . PRO A 1 116 ? 29.548 -20.459 16.597 1.00 82.88 116 PRO A N 1
ATOM 1011 C CA . PRO A 1 116 ? 29.339 -19.046 16.329 1.00 82.88 116 PRO A CA 1
ATOM 1012 C C . PRO A 1 116 ? 27.841 -18.767 16.411 1.00 82.88 116 PRO A C 1
ATOM 1014 O O . PRO A 1 116 ? 27.049 -19.383 15.695 1.00 82.88 116 PRO A O 1
ATOM 1017 N N . GLN A 1 117 ? 27.452 -17.900 17.348 1.00 82.69 117 GLN A N 1
ATOM 1018 C CA . GLN A 1 117 ? 26.057 -17.521 17.512 1.00 82.69 117 GLN A CA 1
ATOM 1019 C C . GLN A 1 117 ? 25.608 -16.907 16.190 1.00 82.69 117 GLN A C 1
ATOM 1021 O O . GLN A 1 117 ? 26.166 -15.901 15.747 1.00 82.69 117 GLN A O 1
ATOM 1026 N N . GLN A 1 118 ? 24.639 -17.544 15.531 1.00 82.00 118 GLN A N 1
ATOM 1027 C CA . GLN A 1 118 ? 24.021 -16.942 14.361 1.00 82.00 118 GLN A CA 1
ATOM 1028 C C . GLN A 1 118 ? 23.424 -15.598 14.796 1.00 82.00 118 GLN A C 1
ATOM 1030 O O . GLN A 1 118 ? 22.821 -15.532 15.873 1.00 82.00 118 GLN A O 1
ATOM 1035 N N . PRO A 1 119 ? 23.619 -14.524 14.011 1.00 77.75 119 PRO A N 1
ATOM 1036 C CA . PRO A 1 119 ? 23.014 -13.241 14.322 1.00 77.75 119 PRO A CA 1
ATOM 1037 C C . PRO A 1 119 ? 21.513 -13.451 14.500 1.00 77.75 119 PRO A C 1
ATOM 1039 O O . PRO A 1 119 ? 20.881 -14.149 13.703 1.00 77.75 119 PRO A O 1
ATOM 1042 N N . ALA A 1 120 ? 20.963 -12.894 15.581 1.00 79.25 120 ALA A N 1
ATOM 1043 C CA . ALA A 1 120 ? 19.534 -12.965 15.828 1.00 79.25 120 ALA A CA 1
ATOM 1044 C C . ALA A 1 120 ? 18.798 -12.460 14.573 1.00 79.25 120 ALA A C 1
ATOM 1046 O O . ALA A 1 120 ? 19.215 -11.443 14.007 1.00 79.25 120 ALA A O 1
ATOM 1047 N N . PRO A 1 121 ? 17.749 -13.159 14.109 1.00 79.44 121 PRO A N 1
ATOM 1048 C CA . PRO A 1 121 ? 17.006 -12.722 12.939 1.00 79.44 121 PRO A CA 1
ATOM 1049 C C . PRO A 1 121 ? 16.486 -11.305 13.197 1.00 79.44 121 PRO A C 1
ATOM 1051 O O . PRO A 1 121 ? 15.812 -11.064 14.201 1.00 79.44 121 PRO A O 1
ATOM 1054 N N . MET A 1 122 ? 16.837 -10.360 12.318 1.00 80.88 122 MET A N 1
ATOM 1055 C CA . MET A 1 122 ? 16.260 -9.019 12.370 1.00 80.88 122 MET A CA 1
ATOM 1056 C C . MET A 1 122 ? 14.753 -9.163 12.182 1.00 80.88 122 MET A C 1
ATOM 1058 O O . MET A 1 122 ? 14.301 -9.674 11.160 1.00 80.88 122 MET A O 1
ATOM 1062 N N . GLN A 1 123 ? 13.986 -8.761 13.192 1.0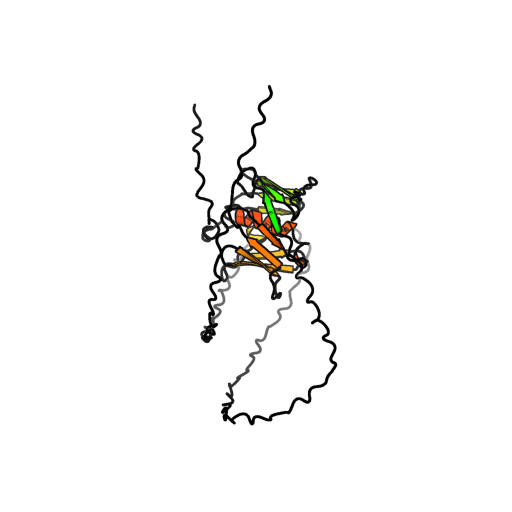0 91.00 123 GLN A N 1
ATOM 1063 C CA . GLN A 1 123 ? 12.532 -8.794 13.113 1.00 91.00 123 GLN A CA 1
ATOM 1064 C C . GLN A 1 123 ? 12.069 -7.725 12.123 1.00 91.00 123 GLN A C 1
ATOM 1066 O O . GLN A 1 123 ? 12.429 -6.553 12.256 1.00 91.00 123 GLN A O 1
ATOM 1071 N N . SER A 1 124 ? 11.283 -8.135 11.132 1.00 95.88 124 SER A N 1
ATOM 1072 C CA . SER A 1 124 ? 10.634 -7.224 10.197 1.00 95.88 124 SER A CA 1
ATOM 1073 C C . SER A 1 124 ? 9.650 -6.318 10.951 1.00 95.88 124 SER A C 1
ATOM 1075 O O . SER A 1 124 ? 8.842 -6.819 11.740 1.00 95.88 124 SER A O 1
ATOM 1077 N N . PRO A 1 125 ? 9.680 -4.991 10.752 1.00 97.25 125 PRO A N 1
ATOM 1078 C CA . PRO A 1 125 ? 8.671 -4.103 11.315 1.00 97.25 125 PRO A CA 1
ATOM 1079 C C . PRO A 1 125 ? 7.277 -4.415 10.760 1.00 97.25 125 PRO A C 1
ATOM 1081 O O . PRO A 1 125 ? 7.097 -4.600 9.555 1.00 97.25 125 PRO A O 1
ATOM 1084 N N . VAL A 1 126 ? 6.287 -4.420 11.656 1.00 97.88 126 VAL A N 1
ATOM 1085 C CA . VAL A 1 126 ? 4.873 -4.639 11.331 1.00 97.88 126 VAL A CA 1
ATOM 1086 C C . VAL A 1 126 ? 4.090 -3.353 11.561 1.00 97.88 126 VAL A C 1
ATOM 1088 O O . VAL A 1 126 ? 4.017 -2.852 12.684 1.00 97.88 126 VAL A O 1
ATOM 1091 N N . PHE A 1 127 ? 3.468 -2.858 10.499 1.00 98.19 127 PHE A N 1
ATOM 1092 C CA . PHE A 1 127 ? 2.583 -1.700 10.498 1.00 98.19 127 PHE A CA 1
ATOM 1093 C C . PHE A 1 127 ? 1.132 -2.163 10.579 1.00 98.19 127 PHE A C 1
ATOM 1095 O O . PHE A 1 127 ? 0.769 -3.173 9.974 1.00 98.19 127 PHE A O 1
ATOM 1102 N N . LYS A 1 128 ? 0.295 -1.454 11.336 1.00 97.81 128 LYS A N 1
ATOM 1103 C CA . LYS A 1 128 ? -1.075 -1.897 11.646 1.00 97.81 128 LYS A CA 1
ATOM 1104 C C . LYS A 1 128 ? -2.085 -0.809 11.337 1.00 97.81 128 LYS A C 1
ATOM 1106 O O . LYS A 1 128 ? -1.851 0.344 11.677 1.00 97.81 128 LYS A O 1
ATOM 1111 N N . TRP A 1 129 ? -3.232 -1.175 10.779 1.00 97.12 129 TRP A N 1
ATOM 1112 C CA . TRP A 1 129 ? -4.334 -0.232 10.599 1.00 97.12 129 TRP A CA 1
ATOM 1113 C C . TRP A 1 129 ? -5.212 -0.202 11.848 1.00 97.12 129 TRP A C 1
ATOM 1115 O O . TRP A 1 129 ? -5.912 -1.166 12.156 1.00 97.12 129 TRP A O 1
ATOM 1125 N N . ALA A 1 130 ? -5.222 0.925 12.549 1.00 95.62 130 ALA A N 1
ATOM 1126 C CA . ALA A 1 130 ? -6.227 1.223 13.555 1.00 95.62 130 ALA A CA 1
ATOM 1127 C C . ALA A 1 130 ? -7.487 1.721 12.837 1.00 95.62 130 ALA A C 1
ATOM 1129 O O . ALA A 1 130 ? -7.462 2.785 12.226 1.00 95.62 130 ALA A O 1
ATOM 1130 N N . LYS A 1 131 ? -8.580 0.946 12.887 1.00 84.69 131 LYS A N 1
ATOM 1131 C CA . LYS A 1 131 ? -9.855 1.224 12.195 1.00 84.69 131 LYS A CA 1
ATOM 1132 C C . LYS A 1 131 ? -10.890 1.861 13.153 1.00 84.69 131 LYS A C 1
ATOM 1134 O O . LYS A 1 131 ? -11.860 1.186 13.499 1.00 84.69 131 LYS A O 1
ATOM 1139 N N . PRO A 1 132 ? -10.766 3.133 13.589 1.00 67.75 132 PRO A N 1
ATOM 1140 C CA . PRO A 1 132 ? -11.728 3.739 14.515 1.00 67.75 132 PRO A CA 1
ATOM 1141 C C . PRO A 1 132 ? -13.147 3.819 13.931 1.00 67.75 132 PRO A C 1
ATOM 1143 O O . PRO A 1 132 ? -14.114 3.834 14.688 1.00 67.75 132 PRO A O 1
ATOM 1146 N N . LYS A 1 133 ? -13.286 3.844 12.595 1.00 70.25 133 LYS A N 1
ATOM 1147 C CA . LYS A 1 133 ? -14.580 3.924 11.892 1.00 70.25 133 LYS A CA 1
ATOM 1148 C C . LYS A 1 133 ? -14.889 2.705 11.014 1.00 70.25 133 LYS A C 1
ATOM 1150 O O . LYS A 1 133 ? -15.724 2.784 10.119 1.00 70.25 133 LYS A O 1
ATOM 1155 N N . GLY A 1 134 ? -14.208 1.581 11.254 1.00 81.50 134 GLY A N 1
ATOM 1156 C CA . GLY A 1 134 ? -14.505 0.297 10.605 1.00 81.50 134 GLY A CA 1
ATOM 1157 C C . GLY A 1 134 ? -14.114 0.174 9.125 1.00 81.50 134 GLY A C 1
ATOM 1158 O O . GLY A 1 134 ? -14.456 -0.825 8.504 1.00 81.50 134 GLY A O 1
ATOM 1159 N N . SER A 1 135 ? -13.391 1.139 8.545 1.00 90.12 135 SER A N 1
ATOM 1160 C CA . SER A 1 135 ? -12.907 1.072 7.158 1.00 90.12 135 SER A CA 1
ATOM 1161 C C . SER A 1 135 ? -11.417 1.389 7.071 1.00 90.12 135 SER A C 1
ATOM 1163 O O . SER A 1 135 ? -10.940 2.294 7.747 1.00 90.12 135 SER A O 1
ATOM 1165 N N . VAL A 1 136 ? -10.699 0.689 6.186 1.00 93.94 136 VAL A N 1
ATOM 1166 C CA . VAL A 1 136 ? -9.295 0.985 5.835 1.00 93.94 136 VAL A CA 1
ATOM 1167 C C . VAL A 1 136 ? -9.133 2.362 5.172 1.00 93.94 136 VAL A C 1
ATOM 1169 O O . VAL A 1 136 ? -8.045 2.925 5.132 1.00 93.94 136 VAL A O 1
ATOM 1172 N N . LEU A 1 137 ? -10.223 2.920 4.637 1.00 95.81 137 LEU A N 1
ATOM 1173 C CA . LEU A 1 137 ? -10.221 4.229 3.989 1.00 95.81 137 LEU A CA 1
ATOM 1174 C C . LEU A 1 137 ? -10.397 5.387 4.983 1.00 95.81 137 LEU A C 1
ATOM 1176 O O . LEU A 1 137 ? -10.264 6.535 4.573 1.00 95.81 137 LEU A O 1
ATOM 1180 N N . ASP A 1 138 ? -10.700 5.107 6.253 1.00 96.00 138 ASP A N 1
ATOM 1181 C CA . ASP A 1 138 ? -10.875 6.091 7.333 1.00 96.00 138 ASP A CA 1
ATOM 1182 C C . ASP A 1 138 ? -10.217 5.550 8.617 1.00 96.00 138 ASP A C 1
ATOM 1184 O O . ASP A 1 138 ? -10.878 5.100 9.561 1.00 96.00 138 ASP A O 1
ATOM 1188 N N . SER A 1 139 ? -8.884 5.477 8.576 1.00 96.75 139 SER A N 1
ATOM 1189 C CA . SER A 1 139 ? -8.051 4.771 9.556 1.00 96.75 139 SER A CA 1
ATOM 1190 C C . SER A 1 139 ? -6.657 5.370 9.673 1.00 96.75 139 SER A C 1
ATOM 1192 O O . SER A 1 139 ? -6.176 6.009 8.737 1.00 96.75 139 SER A O 1
ATOM 1194 N N . ASP A 1 140 ? -5.990 5.088 10.786 1.00 97.50 140 ASP A N 1
ATOM 1195 C CA . ASP A 1 140 ? -4.586 5.435 10.989 1.00 97.50 140 ASP A CA 1
ATOM 1196 C C . ASP A 1 140 ? -3.704 4.200 10.805 1.00 97.50 140 ASP A C 1
ATOM 1198 O O . ASP A 1 140 ? -4.047 3.102 11.244 1.00 97.50 140 ASP A O 1
ATOM 1202 N N . VAL A 1 141 ? -2.545 4.382 10.181 1.00 97.75 141 VAL A N 1
ATOM 1203 C CA . VAL A 1 141 ? -1.494 3.367 10.115 1.00 97.75 141 VAL A CA 1
ATOM 1204 C C . VAL A 1 141 ? -0.513 3.635 11.235 1.00 97.75 141 VAL A C 1
ATOM 1206 O O . VAL A 1 141 ? 0.101 4.701 11.290 1.00 97.75 141 VAL A O 1
ATOM 1209 N N . LEU A 1 142 ? -0.371 2.657 12.118 1.00 98.25 142 LEU A N 1
ATOM 1210 C CA . LEU A 1 142 ? 0.524 2.687 13.258 1.00 98.25 142 LEU A CA 1
ATOM 1211 C C . LEU A 1 142 ? 1.861 2.034 12.901 1.00 98.25 142 LEU A C 1
ATOM 1213 O O . LEU A 1 142 ? 1.895 1.000 12.226 1.00 98.25 142 LEU A O 1
ATOM 1217 N N . ASP A 1 143 ? 2.950 2.622 13.383 1.00 98.19 143 ASP A N 1
ATOM 1218 C CA . ASP A 1 143 ? 4.281 2.022 13.380 1.00 98.19 143 ASP A CA 1
ATOM 1219 C C . ASP A 1 143 ? 4.361 0.817 14.352 1.00 98.19 143 ASP A C 1
ATOM 1221 O O . ASP A 1 143 ? 3.415 0.550 15.106 1.00 98.19 143 ASP A O 1
ATOM 1225 N N . PRO A 1 144 ? 5.490 0.083 14.388 1.00 97.50 144 PRO A N 1
ATOM 1226 C CA . PRO A 1 144 ? 5.669 -1.034 15.320 1.00 97.50 144 PRO A CA 1
ATOM 1227 C C . PRO A 1 144 ? 5.553 -0.663 16.808 1.00 97.50 144 PRO A C 1
ATOM 1229 O O . PRO A 1 144 ? 5.307 -1.540 17.635 1.00 97.50 144 PRO A O 1
ATOM 1232 N N . ASN A 1 145 ? 5.713 0.617 17.155 1.00 97.50 145 ASN A N 1
ATOM 1233 C CA . ASN A 1 145 ? 5.601 1.139 18.517 1.00 97.50 145 ASN A CA 1
ATOM 1234 C C . ASN A 1 145 ? 4.181 1.640 18.845 1.00 97.50 145 ASN A C 1
ATOM 1236 O O . ASN A 1 145 ? 3.933 2.072 19.969 1.00 97.50 145 ASN A O 1
ATOM 1240 N N . GLY A 1 146 ? 3.248 1.583 17.890 1.00 97.44 146 GLY A N 1
ATOM 1241 C CA . GLY A 1 146 ? 1.872 2.047 18.050 1.00 97.44 146 GLY A CA 1
ATOM 1242 C C . GLY A 1 146 ? 1.658 3.537 17.769 1.00 97.44 146 GLY A C 1
ATOM 1243 O O . GLY A 1 146 ? 0.570 4.039 18.044 1.00 97.44 146 GLY A O 1
ATOM 1244 N N . ASN A 1 147 ? 2.645 4.252 17.224 1.00 98.00 147 ASN A N 1
ATOM 1245 C CA . ASN A 1 147 ? 2.497 5.662 16.864 1.00 98.00 147 ASN A CA 1
ATOM 1246 C C . ASN A 1 147 ? 1.890 5.798 15.462 1.00 98.00 147 ASN A C 1
ATOM 1248 O O . ASN A 1 147 ? 2.357 5.124 14.541 1.00 98.00 147 ASN A O 1
ATOM 1252 N N . PRO A 1 148 ? 0.904 6.684 15.248 1.00 97.62 148 PRO A N 1
ATOM 1253 C CA . PRO A 1 148 ? 0.372 6.933 13.915 1.00 97.62 148 PRO A CA 1
ATOM 1254 C C . PRO A 1 148 ? 1.439 7.581 13.026 1.00 97.62 148 PRO A C 1
ATOM 1256 O O . PRO A 1 148 ? 2.072 8.563 13.411 1.00 97.62 148 PRO A O 1
ATOM 1259 N N . ILE A 1 149 ? 1.621 7.035 11.826 1.00 98.25 149 ILE A N 1
ATOM 1260 C CA . ILE A 1 149 ? 2.563 7.538 10.813 1.00 98.25 149 ILE A CA 1
ATOM 1261 C C . ILE A 1 149 ? 1.861 7.996 9.534 1.00 98.25 149 ILE A C 1
ATOM 1263 O O . ILE A 1 149 ? 2.322 8.947 8.898 1.00 98.25 149 ILE A O 1
ATOM 1267 N N . PHE A 1 150 ? 0.716 7.393 9.206 1.00 98.25 150 PHE A N 1
ATOM 1268 C CA . PHE A 1 150 ? -0.159 7.822 8.118 1.00 98.25 150 PHE A CA 1
ATOM 1269 C C . PHE A 1 150 ? -1.610 7.848 8.578 1.00 98.25 150 PHE A C 1
ATOM 1271 O O . PHE A 1 150 ? -2.017 7.017 9.386 1.00 98.25 150 PHE A O 1
ATOM 1278 N N . THR A 1 151 ? -2.391 8.749 7.998 1.00 97.75 151 THR A N 1
ATOM 1279 C CA . THR A 1 151 ? -3.830 8.856 8.218 1.00 97.75 151 THR A CA 1
ATOM 1280 C C . THR A 1 151 ? -4.542 8.790 6.876 1.00 97.75 151 THR A C 1
ATOM 1282 O O . THR A 1 151 ? -4.189 9.489 5.924 1.00 97.75 151 THR A O 1
ATOM 1285 N N . PHE A 1 152 ? -5.559 7.940 6.806 1.00 97.81 152 PHE A N 1
ATOM 1286 C CA . PHE A 1 152 ? -6.493 7.853 5.697 1.00 97.81 152 PHE A CA 1
ATOM 1287 C C . PHE A 1 152 ? -7.765 8.600 6.074 1.00 97.81 152 PHE A C 1
ATOM 1289 O O . PHE A 1 152 ? -8.392 8.289 7.085 1.00 97.81 152 PHE A O 1
ATOM 1296 N N . HIS A 1 153 ? -8.159 9.566 5.250 1.00 97.12 153 HIS A N 1
ATOM 1297 C CA . HIS A 1 153 ? -9.411 10.294 5.399 1.00 97.12 153 HIS A CA 1
ATOM 1298 C C . HIS A 1 153 ? -10.312 10.055 4.188 1.00 97.12 153 HIS A C 1
ATOM 1300 O O . HIS A 1 153 ? -10.112 10.621 3.109 1.00 97.12 153 HIS A O 1
ATOM 1306 N N . GLY A 1 154 ? -11.293 9.177 4.370 1.00 95.88 154 GLY A N 1
ATOM 1307 C CA . GLY A 1 154 ? -12.191 8.706 3.325 1.00 95.88 154 GLY A CA 1
ATOM 1308 C C . GLY A 1 154 ? -13.506 9.472 3.277 1.00 95.88 154 GLY A C 1
ATOM 1309 O O . GLY A 1 154 ? -14.170 9.699 4.284 1.00 95.88 154 GLY A O 1
ATOM 1310 N N . THR A 1 155 ? -13.933 9.800 2.066 1.00 95.19 155 THR A N 1
ATOM 1311 C CA . THR A 1 155 ? -15.289 10.241 1.734 1.00 95.19 155 THR A CA 1
ATOM 1312 C C . THR A 1 155 ? -15.910 9.260 0.738 1.00 95.19 155 THR A C 1
ATOM 1314 O O . THR A 1 155 ? -15.266 8.324 0.269 1.00 95.19 155 THR A O 1
ATOM 1317 N N . LYS A 1 156 ? -17.161 9.497 0.325 1.00 91.81 156 LYS A N 1
ATOM 1318 C CA . LYS A 1 156 ? -17.819 8.670 -0.704 1.00 91.81 156 LYS A CA 1
ATOM 1319 C C . LYS A 1 156 ? -17.127 8.703 -2.075 1.00 91.81 156 LYS A C 1
ATOM 1321 O O . LYS A 1 156 ? -17.365 7.809 -2.879 1.00 91.81 156 LYS A O 1
ATOM 1326 N N . LYS A 1 157 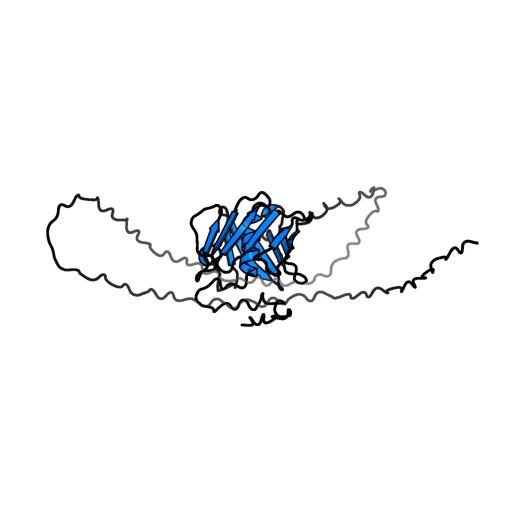? -16.367 9.759 -2.388 1.00 96.19 157 LYS A N 1
ATOM 1327 C CA . LYS A 1 157 ? -15.797 9.990 -3.731 1.00 96.19 157 LYS A CA 1
ATOM 1328 C C . LYS A 1 157 ? -14.278 9.945 -3.762 1.00 96.19 157 LYS A C 1
ATOM 1330 O O . LYS A 1 157 ? -13.708 9.730 -4.827 1.00 96.19 157 LYS A O 1
ATOM 1335 N N . GLU A 1 158 ? -13.634 10.177 -2.631 1.00 97.50 158 GLU A N 1
ATOM 1336 C CA . GLU A 1 158 ? -12.183 10.253 -2.554 1.00 97.50 158 GLU A CA 1
ATOM 1337 C C . GLU A 1 158 ? -11.662 9.851 -1.182 1.00 97.50 158 GLU A C 1
ATOM 1339 O O . GLU A 1 158 ? -12.362 10.015 -0.185 1.00 97.50 158 GLU A O 1
ATOM 1344 N N . THR A 1 159 ? -10.425 9.373 -1.149 1.00 98.12 159 THR A N 1
ATOM 1345 C CA . THR A 1 159 ? -9.656 9.131 0.071 1.00 98.12 159 THR A CA 1
ATOM 1346 C C . THR A 1 159 ? -8.351 9.906 -0.020 1.00 98.12 159 THR A C 1
ATOM 1348 O O . THR A 1 159 ? -7.614 9.769 -0.997 1.00 98.12 159 THR A O 1
ATOM 1351 N N . ILE A 1 160 ? -8.074 10.719 0.994 1.00 98.12 160 ILE A N 1
ATOM 1352 C CA . ILE A 1 160 ? -6.816 11.453 1.136 1.00 98.12 160 ILE A CA 1
ATOM 1353 C C . ILE A 1 160 ? -5.920 10.663 2.084 1.00 98.12 160 ILE A C 1
ATOM 1355 O O . ILE A 1 160 ? -6.377 10.211 3.133 1.00 98.12 160 ILE A O 1
ATOM 1359 N N . VAL A 1 161 ? -4.657 10.496 1.708 1.00 98.44 161 VAL A N 1
ATOM 1360 C CA . VAL A 1 161 ? -3.627 9.866 2.532 1.00 98.44 161 VAL A CA 1
ATOM 1361 C C . VAL A 1 161 ? -2.618 10.936 2.916 1.00 98.44 161 VAL A C 1
ATOM 1363 O O . VAL A 1 161 ? -2.011 11.568 2.047 1.00 98.44 161 VAL A O 1
ATOM 1366 N N . SER A 1 162 ? -2.433 11.144 4.213 1.00 98.25 162 SER A N 1
ATOM 1367 C CA . SER A 1 162 ? -1.497 12.122 4.759 1.00 98.25 162 SER A CA 1
ATOM 1368 C C . SER A 1 162 ? -0.522 11.474 5.734 1.00 98.25 162 SER A C 1
ATOM 1370 O O . SER A 1 162 ? -0.815 10.457 6.358 1.00 98.25 162 SER A O 1
ATOM 1372 N N . LYS A 1 163 ? 0.662 12.070 5.875 1.00 98.12 163 LYS A N 1
ATOM 1373 C CA . LYS A 1 163 ? 1.578 11.765 6.980 1.00 98.12 163 LYS A CA 1
ATOM 1374 C C . LYS A 1 163 ? 0.977 12.264 8.290 1.00 98.12 163 LYS A C 1
ATOM 1376 O O . LYS A 1 163 ? 0.235 13.246 8.292 1.00 98.12 163 LYS A O 1
ATOM 1381 N N . ALA A 1 164 ? 1.410 11.694 9.410 1.00 95.00 164 ALA A N 1
ATOM 1382 C CA . ALA A 1 164 ? 1.067 12.202 10.741 1.00 95.00 164 ALA A CA 1
ATOM 1383 C C . ALA A 1 164 ? 1.463 13.682 10.953 1.00 95.00 164 ALA A C 1
ATOM 1385 O O . ALA A 1 164 ? 0.852 14.384 11.751 1.00 95.00 164 ALA A O 1
ATOM 1386 N N . SER A 1 165 ? 2.446 14.187 10.197 1.00 95.81 165 SER A N 1
ATOM 1387 C CA . SER A 1 165 ? 2.835 15.605 10.179 1.00 95.81 165 SER A CA 1
ATOM 1388 C C . SER A 1 165 ? 1.898 16.520 9.373 1.00 95.81 165 SER A C 1
ATOM 1390 O O . SER A 1 165 ? 2.124 17.727 9.328 1.00 95.81 165 SER A O 1
ATOM 1392 N N . GLY A 1 166 ? 0.868 15.972 8.720 1.00 93.94 166 GLY A N 1
ATOM 1393 C CA . GLY A 1 166 ? -0.152 16.710 7.966 1.00 93.94 166 GLY A CA 1
ATOM 1394 C C . GLY A 1 166 ? 0.103 16.847 6.461 1.00 93.94 166 GLY A C 1
ATOM 1395 O O . GLY A 1 166 ? -0.769 17.332 5.746 1.00 93.94 166 GLY A O 1
ATOM 1396 N N . GLY A 1 167 ? 1.259 16.414 5.949 1.00 96.88 167 GLY A N 1
ATOM 1397 C CA . GLY A 1 167 ? 1.546 16.460 4.510 1.00 96.88 167 GLY A CA 1
ATOM 1398 C C . GLY A 1 167 ? 0.760 15.407 3.724 1.00 96.88 167 GLY A C 1
ATOM 1399 O O . GLY A 1 167 ? 0.876 14.220 4.025 1.00 96.88 167 GLY A O 1
ATOM 1400 N N . GLU A 1 168 ? -0.005 15.822 2.711 1.00 97.62 168 GLU A N 1
ATOM 1401 C CA . GLU A 1 168 ? -0.674 14.911 1.770 1.00 97.62 168 GLU A CA 1
ATOM 1402 C C . GLU A 1 168 ? 0.365 14.165 0.916 1.00 97.62 168 GLU A C 1
ATOM 1404 O O . GLU A 1 168 ? 1.230 14.782 0.290 1.00 97.62 168 GLU A O 1
ATOM 1409 N N . ILE A 1 169 ? 0.278 12.834 0.889 1.00 97.94 169 ILE A N 1
ATOM 1410 C CA . ILE A 1 169 ? 1.141 11.972 0.066 1.00 97.94 169 ILE A CA 1
ATOM 1411 C C . ILE A 1 169 ? 0.394 11.370 -1.112 1.00 97.94 169 ILE A C 1
ATOM 1413 O O . ILE A 1 169 ? 0.985 11.162 -2.169 1.00 97.94 169 ILE A O 1
ATOM 1417 N N . ALA A 1 170 ? -0.906 11.121 -0.965 1.00 98.44 170 ALA A N 1
ATOM 1418 C CA . ALA A 1 170 ? -1.701 10.561 -2.036 1.00 98.44 170 ALA A CA 1
ATOM 1419 C C . ALA A 1 170 ? -3.163 10.975 -1.948 1.00 98.44 170 ALA A C 1
ATOM 1421 O O . ALA A 1 170 ? -3.723 11.164 -0.869 1.00 98.44 170 ALA A O 1
ATOM 1422 N N . LYS A 1 171 ? -3.797 11.017 -3.116 1.00 98.38 171 LYS A N 1
ATOM 1423 C CA . LYS A 1 171 ? -5.231 11.210 -3.266 1.00 98.38 171 LYS A CA 1
ATOM 1424 C C . LYS A 1 171 ? -5.807 10.147 -4.187 1.00 98.38 171 LYS A C 1
ATOM 1426 O O . LYS A 1 171 ? -5.414 10.037 -5.350 1.00 98.38 171 LYS A O 1
ATOM 1431 N N . LEU A 1 172 ? -6.743 9.366 -3.661 1.00 98.38 172 LEU A N 1
ATOM 1432 C CA . LEU A 1 172 ? -7.485 8.336 -4.378 1.00 98.38 172 LEU A CA 1
ATOM 1433 C C . LEU A 1 172 ? -8.849 8.903 -4.754 1.00 98.38 172 LEU A C 1
ATOM 1435 O O . LEU A 1 172 ? -9.590 9.342 -3.882 1.00 98.38 172 LEU A O 1
ATOM 1439 N N . HIS A 1 173 ? -9.200 8.883 -6.035 1.00 97.81 173 HIS A N 1
ATOM 1440 C CA . HIS A 1 173 ? -10.532 9.240 -6.511 1.00 97.81 173 HIS A CA 1
ATOM 1441 C C . HIS A 1 173 ? -11.270 7.976 -6.947 1.00 97.81 173 HIS A C 1
ATOM 1443 O O . HIS A 1 173 ? -10.864 7.292 -7.888 1.00 97.81 173 HIS A O 1
ATOM 1449 N N . TRP A 1 174 ? -12.391 7.692 -6.289 1.00 96.25 174 TRP A N 1
ATOM 1450 C CA . TRP A 1 174 ? -13.207 6.493 -6.482 1.00 96.25 174 TRP A CA 1
ATOM 1451 C C . TRP A 1 174 ? -14.247 6.667 -7.598 1.00 96.25 174 TRP A C 1
ATOM 1453 O O . TRP A 1 174 ? -15.421 6.332 -7.447 1.00 96.25 174 TRP A O 1
ATOM 1463 N N . SER A 1 175 ? -13.821 7.227 -8.734 1.00 94.06 175 SER A N 1
ATOM 1464 C CA . SER A 1 175 ? -14.609 7.251 -9.969 1.00 94.06 175 SER A CA 1
ATOM 1465 C C . SER A 1 175 ? -14.554 5.899 -10.690 1.00 94.06 175 SER A C 1
ATOM 1467 O O . SER A 1 175 ? -13.882 4.973 -10.248 1.00 94.06 175 SER A O 1
ATOM 1469 N N . SER A 1 176 ? -15.252 5.762 -11.819 1.00 92.44 176 SER A N 1
ATOM 1470 C CA . SER A 1 176 ? -15.139 4.581 -12.682 1.00 92.44 176 SER A CA 1
ATOM 1471 C C . SER A 1 176 ? -14.496 4.979 -14.019 1.00 92.44 176 SER A C 1
ATOM 1473 O O . SER A 1 176 ? -15.178 5.587 -14.849 1.00 92.44 176 SER A O 1
ATOM 1475 N N . PRO A 1 177 ? -13.197 4.692 -14.251 1.00 93.75 177 PRO A N 1
ATOM 1476 C CA . PRO A 1 177 ? -12.264 3.950 -13.390 1.00 93.75 177 PRO A CA 1
ATOM 1477 C C . PRO A 1 177 ? -11.697 4.795 -12.229 1.00 93.75 177 PRO A C 1
ATOM 1479 O O . PRO A 1 177 ? -11.703 6.029 -12.327 1.00 93.75 177 PRO A O 1
ATOM 1482 N N . PRO A 1 178 ? -11.195 4.160 -11.152 1.00 96.62 178 PRO A N 1
ATOM 1483 C CA . PRO A 1 178 ? -10.578 4.882 -10.049 1.00 96.62 178 PRO A CA 1
ATOM 1484 C C . PRO A 1 178 ? -9.180 5.379 -10.434 1.00 96.62 178 PRO A C 1
ATOM 1486 O O . PRO A 1 178 ? -8.464 4.746 -11.222 1.00 96.62 178 PRO A O 1
ATOM 1489 N N . THR A 1 179 ? -8.782 6.517 -9.871 1.00 97.94 179 THR A N 1
ATOM 1490 C CA . THR A 1 179 ? -7.491 7.160 -10.153 1.00 97.94 179 THR A CA 1
ATOM 1491 C C . THR A 1 179 ? -6.738 7.499 -8.876 1.00 97.94 179 THR A C 1
ATOM 1493 O O . THR A 1 179 ? -7.351 7.744 -7.840 1.00 97.94 179 THR A O 1
ATOM 1496 N N . ILE A 1 180 ? -5.417 7.575 -8.971 1.00 98.25 180 ILE A N 1
ATOM 1497 C CA . ILE A 1 180 ? -4.510 7.953 -7.892 1.00 98.25 180 ILE A CA 1
ATOM 1498 C C . ILE A 1 180 ? -3.624 9.122 -8.327 1.00 98.25 180 ILE A C 1
ATOM 1500 O O . ILE A 1 180 ? -3.127 9.146 -9.450 1.00 98.25 180 ILE A O 1
ATOM 1504 N N . SER A 1 181 ? -3.421 10.079 -7.428 1.00 98.06 181 SER A N 1
ATOM 1505 C CA . SER A 1 181 ? -2.440 11.161 -7.529 1.00 98.06 181 SER A CA 1
ATOM 1506 C C . SER A 1 181 ? -1.453 11.022 -6.371 1.00 98.06 181 SER A C 1
ATOM 1508 O O . SER A 1 181 ? -1.887 11.025 -5.224 1.00 98.06 181 SER A O 1
ATOM 1510 N N . LEU A 1 182 ? -0.155 10.888 -6.657 1.00 96.81 182 LEU A N 1
ATOM 1511 C CA . LEU A 1 182 ? 0.916 10.764 -5.656 1.00 96.81 182 LEU A CA 1
ATOM 1512 C C . LEU A 1 182 ? 1.698 12.077 -5.576 1.00 96.81 182 LEU A C 1
ATOM 1514 O O . LEU A 1 182 ? 2.153 12.561 -6.606 1.00 96.81 182 LEU A O 1
ATOM 1518 N N . HIS A 1 183 ? 1.866 12.657 -4.389 1.00 94.25 183 HIS A N 1
ATOM 1519 C CA . HIS A 1 183 ? 2.646 13.886 -4.159 1.00 94.25 183 HIS A CA 1
ATOM 1520 C C . HIS A 1 183 ? 2.296 15.054 -5.104 1.00 94.25 183 HIS A C 1
ATOM 1522 O O . HIS A 1 183 ? 3.171 15.787 -5.561 1.00 94.25 183 HIS A O 1
ATOM 1528 N N . GLY A 1 184 ? 1.015 15.206 -5.452 1.00 88.81 184 GLY A N 1
ATOM 1529 C CA . GLY A 1 184 ? 0.554 16.225 -6.404 1.00 88.81 184 GLY A CA 1
ATOM 1530 C C . GLY A 1 184 ? 0.914 15.954 -7.872 1.00 88.81 184 GLY A C 1
ATOM 1531 O O . GLY A 1 184 ? 0.684 16.812 -8.725 1.00 88.81 184 GLY A O 1
ATOM 1532 N N . ALA A 1 185 ? 1.462 14.779 -8.192 1.00 95.00 185 ALA A N 1
ATOM 1533 C CA . ALA A 1 185 ? 1.654 14.340 -9.566 1.00 95.00 185 ALA A CA 1
ATOM 1534 C C . ALA A 1 185 ? 0.311 14.207 -10.297 1.00 95.00 185 ALA A C 1
ATOM 1536 O O . ALA A 1 185 ? -0.760 14.093 -9.703 1.00 95.00 185 ALA A O 1
ATOM 1537 N N . LYS A 1 186 ? 0.364 14.192 -11.631 1.00 97.25 186 LYS A N 1
ATOM 1538 C CA . LYS A 1 186 ? -0.833 13.994 -12.451 1.00 97.25 186 LYS A CA 1
ATOM 1539 C C . LYS A 1 186 ? -1.525 12.682 -12.067 1.00 97.25 186 LYS A C 1
ATOM 1541 O O . LYS A 1 186 ? -0.878 11.641 -12.001 1.00 97.25 186 LYS A O 1
ATOM 1546 N N . ALA A 1 187 ? -2.844 12.739 -11.895 1.00 97.94 187 ALA A N 1
ATOM 1547 C CA . ALA A 1 187 ? -3.641 11.556 -11.611 1.00 97.94 187 ALA A CA 1
ATOM 1548 C C . ALA A 1 187 ? -3.484 10.490 -12.714 1.00 97.94 187 ALA A C 1
ATOM 1550 O O . ALA A 1 187 ? -3.609 10.786 -13.907 1.00 97.94 187 ALA A O 1
ATOM 1551 N N . VAL A 1 188 ? -3.249 9.248 -12.299 1.00 97.75 188 VAL A N 1
ATOM 1552 C CA . VAL A 1 188 ? -3.145 8.059 -13.155 1.00 97.75 188 VAL A CA 1
ATOM 1553 C C . VAL A 1 188 ? -4.225 7.057 -12.772 1.00 97.75 188 VAL A C 1
ATOM 1555 O O . VAL A 1 188 ? -4.685 7.034 -11.629 1.00 97.75 188 VAL A O 1
ATOM 1558 N N . LYS A 1 189 ? -4.673 6.216 -13.708 1.00 97.44 189 LYS A N 1
ATOM 1559 C CA . LYS A 1 189 ? -5.643 5.169 -13.357 1.00 97.44 189 LYS A CA 1
ATOM 1560 C C . LYS A 1 189 ? -4.976 4.147 -12.451 1.00 97.44 189 LYS A C 1
ATOM 1562 O O . LYS A 1 189 ? -3.853 3.727 -12.722 1.00 97.44 189 LYS A O 1
ATOM 1567 N N . ILE A 1 190 ? -5.690 3.665 -11.437 1.00 97.31 190 ILE A N 1
ATOM 1568 C CA . ILE A 1 190 ? -5.145 2.622 -10.555 1.00 97.31 190 ILE A CA 1
ATOM 1569 C C . ILE A 1 190 ? -4.825 1.351 -11.354 1.00 97.31 190 ILE A C 1
ATOM 1571 O O . ILE A 1 190 ? -3.819 0.710 -11.093 1.00 97.31 190 ILE A O 1
ATOM 1575 N N . SER A 1 191 ? -5.605 1.024 -12.389 1.00 96.00 191 SER A N 1
ATOM 1576 C CA . SER A 1 191 ? -5.318 -0.106 -13.286 1.00 96.00 191 SER A CA 1
ATOM 1577 C C . SER A 1 191 ? -4.040 0.057 -14.121 1.00 96.00 191 SER A C 1
ATOM 1579 O O . SER A 1 191 ? -3.511 -0.932 -14.612 1.00 96.00 191 SER A O 1
ATOM 1581 N N . GLU A 1 192 ? -3.588 1.294 -14.344 1.00 96.50 192 GLU A N 1
ATOM 1582 C CA . GLU A 1 192 ? -2.338 1.598 -15.057 1.00 96.50 192 GLU A CA 1
ATOM 1583 C C . GLU A 1 192 ? -1.151 1.640 -14.085 1.00 96.50 192 GLU A C 1
ATOM 1585 O O . GLU A 1 192 ? -0.061 1.208 -14.441 1.00 96.50 192 GLU A O 1
ATOM 1590 N N . TRP A 1 193 ? -1.369 2.118 -12.855 1.00 96.62 193 TRP A N 1
ATOM 1591 C CA . TRP A 1 193 ? -0.349 2.173 -11.803 1.00 96.62 193 TRP A CA 1
ATOM 1592 C C . TRP A 1 193 ? -0.077 0.811 -11.146 1.00 96.62 193 TRP A C 1
ATOM 1594 O O . TRP A 1 193 ? 1.066 0.485 -10.839 1.00 96.62 193 TRP A O 1
ATOM 1604 N N . LEU A 1 194 ? -1.125 0.002 -10.970 1.00 97.12 194 LEU A N 1
ATOM 1605 C CA . LEU A 1 194 ? -1.092 -1.327 -10.362 1.00 97.12 194 LEU A CA 1
ATOM 1606 C C . LEU A 1 194 ? -1.736 -2.369 -11.306 1.00 97.12 194 LEU A C 1
ATOM 1608 O O . LEU A 1 194 ? -2.802 -2.932 -10.999 1.00 97.12 194 LEU A O 1
ATOM 1612 N N . PRO A 1 195 ? -1.135 -2.602 -12.491 1.00 96.06 195 PRO A N 1
ATOM 1613 C CA . PRO A 1 195 ? -1.680 -3.493 -13.507 1.00 96.06 195 PRO A CA 1
ATOM 1614 C C . PRO A 1 195 ? -1.840 -4.924 -12.999 1.00 96.06 195 PRO A C 1
ATOM 1616 O O . PRO A 1 195 ? -0.983 -5.465 -12.298 1.00 96.06 195 PRO A O 1
ATOM 1619 N N . LEU A 1 196 ? -2.944 -5.555 -13.400 1.00 94.50 196 LEU A N 1
ATOM 1620 C CA . LEU A 1 196 ? -3.215 -6.965 -13.147 1.00 94.50 196 LEU A CA 1
ATOM 1621 C C . LEU A 1 196 ? -2.665 -7.822 -14.289 1.00 94.50 196 LEU A C 1
ATOM 1623 O O . LEU A 1 196 ? -3.066 -7.682 -15.446 1.00 94.50 196 LEU A O 1
ATOM 1627 N N . ASN A 1 197 ? -1.795 -8.768 -13.957 1.00 93.69 197 ASN A N 1
ATOM 1628 C CA . ASN A 1 197 ? -1.419 -9.841 -14.858 1.00 93.69 197 ASN A CA 1
ATOM 1629 C C . ASN A 1 197 ? -2.462 -10.964 -14.773 1.00 93.69 197 ASN A C 1
ATOM 1631 O O . ASN A 1 197 ? -2.499 -11.735 -13.814 1.00 93.69 197 ASN A O 1
ATOM 1635 N N . LYS A 1 198 ? -3.285 -11.073 -15.818 1.00 90.31 198 LYS A N 1
ATOM 1636 C CA . LYS A 1 198 ? -4.379 -12.051 -15.905 1.00 90.31 198 LYS A CA 1
ATOM 1637 C C . LYS A 1 198 ? -3.918 -13.509 -15.952 1.00 90.31 198 LYS A C 1
ATOM 1639 O O . LYS A 1 198 ? -4.711 -14.374 -15.619 1.00 90.31 198 LYS A O 1
ATOM 1644 N N . GLN A 1 199 ? -2.683 -13.790 -16.372 1.00 90.00 199 GLN A N 1
ATOM 1645 C CA . GLN A 1 199 ? -2.186 -15.168 -16.481 1.00 90.00 199 GLN A CA 1
ATOM 1646 C C . GLN A 1 199 ? -1.870 -15.764 -15.109 1.00 90.00 199 GLN A C 1
ATOM 1648 O O . GLN A 1 199 ? -2.169 -16.923 -14.853 1.00 90.00 199 GLN A O 1
ATOM 1653 N N . ASN A 1 200 ? -1.292 -14.948 -14.227 1.00 87.81 200 ASN A N 1
ATOM 1654 C CA . ASN A 1 200 ? -0.771 -15.399 -12.936 1.00 87.81 200 ASN A CA 1
ATOM 1655 C C . ASN A 1 200 ? -1.563 -14.841 -11.749 1.00 87.81 200 ASN A C 1
ATOM 1657 O O . ASN A 1 200 ? -1.126 -14.994 -10.613 1.00 87.81 200 ASN A O 1
ATOM 1661 N N . HIS A 1 201 ? -2.674 -14.142 -12.012 1.00 88.38 201 HIS A N 1
ATOM 1662 C CA . HIS A 1 201 ? -3.501 -13.475 -11.002 1.00 88.38 201 HIS A CA 1
ATOM 1663 C C . HIS A 1 201 ? -2.696 -12.559 -10.059 1.00 88.38 201 HIS A C 1
ATOM 1665 O O . HIS A 1 201 ? -3.081 -12.335 -8.919 1.00 88.38 201 HIS A O 1
ATOM 1671 N N . CYS A 1 202 ? -1.572 -12.011 -10.530 1.00 94.31 202 CYS A N 1
ATOM 1672 C CA . CYS A 1 202 ? -0.684 -11.171 -9.734 1.00 94.31 202 CYS A CA 1
ATOM 1673 C C . CYS A 1 202 ? -0.730 -9.727 -10.221 1.00 94.31 202 CYS A C 1
ATOM 1675 O O . CYS A 1 202 ? -0.923 -9.471 -11.412 1.00 94.31 202 CYS A O 1
ATOM 1677 N N . ARG A 1 203 ? -0.496 -8.771 -9.328 1.00 95.88 203 ARG A N 1
ATOM 1678 C CA . ARG A 1 203 ? -0.338 -7.365 -9.710 1.00 95.88 203 ARG A CA 1
ATOM 1679 C C . ARG A 1 203 ? 1.132 -7.006 -9.815 1.00 95.88 203 ARG A C 1
ATOM 1681 O O . ARG A 1 203 ? 1.968 -7.584 -9.123 1.00 95.88 203 ARG A O 1
ATOM 1688 N N . SER A 1 204 ? 1.445 -6.063 -10.689 1.00 96.94 204 SER A N 1
ATOM 1689 C CA . SER A 1 204 ? 2.791 -5.510 -10.813 1.00 96.94 204 SER A CA 1
ATOM 1690 C C . SER A 1 204 ? 2.790 -4.053 -10.384 1.00 96.94 204 SER A C 1
ATOM 1692 O O . SER A 1 204 ? 1.810 -3.348 -10.597 1.00 96.94 204 SER A O 1
ATOM 1694 N N . LEU A 1 205 ? 3.882 -3.617 -9.774 1.00 96.94 205 LEU A N 1
ATOM 1695 C CA . LEU A 1 205 ? 4.097 -2.248 -9.328 1.00 96.94 205 LEU A CA 1
ATOM 1696 C C . LEU A 1 205 ? 5.509 -1.836 -9.737 1.00 96.94 205 LEU A C 1
ATOM 1698 O O . LEU A 1 205 ? 6.452 -2.588 -9.502 1.00 96.94 205 LEU A O 1
ATOM 1702 N N . THR A 1 206 ? 5.666 -0.639 -10.290 1.00 96.88 206 THR A N 1
ATOM 1703 C CA . THR A 1 206 ? 6.988 -0.066 -10.561 1.00 96.88 206 THR A CA 1
ATOM 1704 C C . THR A 1 206 ? 7.197 1.156 -9.675 1.00 96.88 206 THR A C 1
ATOM 1706 O O . THR A 1 206 ? 6.451 2.127 -9.788 1.00 96.88 206 THR A O 1
ATOM 1709 N N . VAL A 1 207 ? 8.215 1.124 -8.812 1.00 95.12 207 VAL A N 1
ATOM 1710 C CA . VAL A 1 207 ? 8.589 2.250 -7.938 1.00 95.12 207 VAL A CA 1
ATOM 1711 C C . VAL A 1 207 ? 10.078 2.507 -8.088 1.00 95.12 207 VAL A C 1
ATOM 1713 O O . VAL A 1 207 ? 10.877 1.584 -7.962 1.00 95.12 207 VAL A O 1
ATOM 1716 N N . ASN A 1 208 ? 10.462 3.748 -8.393 1.00 93.56 208 ASN A N 1
ATOM 1717 C CA . ASN A 1 208 ? 11.866 4.145 -8.569 1.00 93.56 208 ASN A CA 1
ATOM 1718 C C . ASN A 1 208 ? 12.653 3.264 -9.567 1.00 93.56 208 ASN A C 1
ATOM 1720 O O . ASN A 1 208 ? 13.849 3.045 -9.408 1.00 93.56 208 ASN A O 1
ATOM 1724 N N . GLY A 1 209 ? 11.977 2.744 -10.600 1.00 95.38 209 GLY A N 1
ATOM 1725 C CA . GLY A 1 209 ? 12.562 1.854 -11.613 1.00 95.38 209 GLY A CA 1
ATOM 1726 C C . GLY A 1 209 ? 12.633 0.374 -11.214 1.00 95.38 209 GLY A C 1
ATOM 1727 O O . GLY A 1 209 ? 12.832 -0.478 -12.080 1.00 95.38 209 GLY A O 1
ATOM 1728 N N . ASP A 1 210 ? 12.403 0.049 -9.942 1.00 96.81 210 ASP A N 1
ATOM 1729 C CA . ASP A 1 210 ? 12.294 -1.325 -9.467 1.00 96.81 210 ASP A CA 1
ATOM 1730 C C . ASP A 1 210 ? 10.893 -1.880 -9.726 1.00 96.81 210 ASP A C 1
ATOM 1732 O O . ASP A 1 210 ? 9.886 -1.197 -9.538 1.00 96.81 210 ASP A O 1
ATOM 1736 N N . ASN A 1 211 ? 10.826 -3.150 -10.126 1.00 96.94 211 ASN A N 1
ATOM 1737 C CA . ASN A 1 211 ? 9.568 -3.850 -10.357 1.00 96.94 211 ASN A CA 1
ATOM 1738 C C . ASN A 1 211 ? 9.257 -4.778 -9.189 1.00 96.94 211 ASN A C 1
ATOM 1740 O O . ASN A 1 211 ? 10.090 -5.593 -8.796 1.00 96.94 211 ASN A O 1
ATOM 1744 N N . TYR A 1 212 ? 8.033 -4.693 -8.693 1.00 97.94 212 TYR A N 1
ATOM 1745 C CA . TYR A 1 212 ? 7.487 -5.526 -7.638 1.00 97.94 212 TYR A CA 1
ATOM 1746 C C . TYR A 1 212 ? 6.308 -6.325 -8.179 1.00 97.94 212 TYR A C 1
ATOM 1748 O O . TYR A 1 212 ? 5.549 -5.863 -9.033 1.00 97.94 212 TYR A O 1
ATOM 1756 N N . ARG A 1 213 ? 6.156 -7.543 -7.672 1.00 97.25 213 ARG A N 1
ATOM 1757 C CA . ARG A 1 213 ? 5.033 -8.431 -7.947 1.00 97.25 213 ARG A CA 1
ATOM 1758 C C . ARG A 1 213 ? 4.293 -8.701 -6.648 1.00 97.25 213 ARG A C 1
ATOM 1760 O O . ARG A 1 213 ? 4.902 -9.132 -5.676 1.00 97.25 213 ARG A O 1
ATOM 1767 N N . LEU A 1 214 ? 2.989 -8.485 -6.668 1.00 97.38 214 LEU A N 1
ATOM 1768 C CA . LEU A 1 214 ? 2.078 -8.753 -5.570 1.00 97.38 214 LEU A CA 1
ATOM 1769 C C . LEU A 1 214 ? 1.295 -10.007 -5.932 1.00 97.38 214 LEU A C 1
ATOM 1771 O O . LEU A 1 214 ? 0.610 -10.027 -6.960 1.00 97.38 214 LEU A O 1
ATOM 1775 N N . ALA A 1 215 ? 1.456 -11.057 -5.140 1.00 95.06 215 ALA A N 1
ATOM 1776 C CA . ALA A 1 215 ? 0.841 -12.351 -5.383 1.00 95.06 215 ALA A CA 1
ATOM 1777 C C . ALA A 1 215 ? 0.102 -12.824 -4.134 1.00 95.06 215 ALA A C 1
ATOM 1779 O O . ALA A 1 215 ? 0.634 -12.743 -3.027 1.00 95.06 215 ALA A O 1
ATOM 1780 N N . ASP A 1 216 ? -1.103 -13.340 -4.338 1.00 93.25 216 ASP A N 1
ATOM 1781 C CA . ASP A 1 216 ? -1.919 -13.891 -3.264 1.00 93.25 216 ASP A CA 1
ATOM 1782 C C . ASP A 1 216 ? -1.361 -15.257 -2.833 1.00 93.25 216 ASP A C 1
ATOM 1784 O O . ASP A 1 216 ? -1.028 -16.101 -3.671 1.00 93.25 216 ASP A O 1
ATOM 1788 N N . TYR A 1 217 ? -1.240 -15.477 -1.524 1.00 92.62 217 TYR A N 1
ATOM 1789 C CA . TYR A 1 217 ? -0.746 -16.715 -0.924 1.00 92.62 217 TYR A CA 1
ATOM 1790 C C . TYR A 1 217 ? -1.412 -16.952 0.436 1.00 92.62 217 TYR A C 1
ATOM 1792 O O . TYR A 1 217 ? -1.145 -16.214 1.381 1.00 92.62 217 TYR A O 1
ATOM 1800 N N . ASN A 1 218 ? -2.248 -17.991 0.555 1.00 87.69 218 ASN A N 1
ATOM 1801 C CA . ASN A 1 218 ? -2.911 -18.395 1.808 1.00 87.69 218 ASN A CA 1
ATOM 1802 C C . ASN A 1 218 ? -3.488 -17.206 2.607 1.00 87.69 218 ASN A C 1
ATOM 1804 O O . ASN A 1 218 ? -3.065 -16.953 3.732 1.00 87.69 218 ASN A O 1
ATOM 1808 N N . ASP A 1 219 ? -4.396 -16.445 1.991 1.00 87.44 219 ASP A N 1
ATOM 1809 C CA . ASP A 1 219 ? -5.083 -15.284 2.592 1.00 87.44 219 ASP A CA 1
ATOM 1810 C C . ASP A 1 219 ? -4.182 -14.077 2.917 1.00 87.44 219 ASP A C 1
ATOM 1812 O O . ASP A 1 219 ? -4.592 -13.120 3.574 1.00 87.44 219 ASP A O 1
ATOM 1816 N N . THR A 1 220 ? -2.949 -14.087 2.413 1.00 94.50 220 THR A N 1
ATOM 1817 C CA . THR A 1 220 ? -2.013 -12.960 2.474 1.00 94.50 220 THR A CA 1
ATOM 1818 C C . THR A 1 220 ? -1.635 -12.500 1.070 1.00 94.50 220 THR A C 1
ATOM 1820 O O . THR A 1 220 ? -1.721 -13.271 0.115 1.00 94.50 220 THR A O 1
ATOM 1823 N N . VAL A 1 221 ? -1.192 -11.252 0.924 1.00 95.69 221 VAL A N 1
ATOM 1824 C CA . VAL A 1 221 ? -0.526 -10.779 -0.298 1.00 95.69 221 VAL A CA 1
ATOM 1825 C C . VAL A 1 221 ? 0.963 -10.703 -0.016 1.00 95.69 221 VAL A C 1
ATOM 1827 O O . VAL A 1 221 ? 1.414 -9.892 0.793 1.00 95.69 221 VAL A O 1
ATOM 1830 N N . MET A 1 222 ? 1.739 -11.526 -0.709 1.00 97.19 222 MET A N 1
ATOM 1831 C CA . MET A 1 222 ? 3.193 -11.458 -0.671 1.00 97.19 222 MET A CA 1
ATOM 1832 C C . MET A 1 222 ? 3.698 -10.492 -1.739 1.00 97.19 222 MET A C 1
ATOM 1834 O O . MET A 1 222 ? 3.294 -10.542 -2.904 1.00 97.19 222 MET A O 1
ATOM 1838 N N . ILE A 1 223 ? 4.614 -9.619 -1.337 1.00 97.81 223 ILE A N 1
ATOM 1839 C CA . ILE A 1 223 ? 5.251 -8.630 -2.199 1.00 97.81 223 ILE A CA 1
ATOM 1840 C C . ILE A 1 223 ? 6.656 -9.130 -2.507 1.00 97.81 223 ILE A C 1
ATOM 1842 O O . ILE A 1 223 ? 7.454 -9.337 -1.601 1.00 97.81 223 ILE A O 1
ATOM 1846 N N . PHE A 1 224 ? 6.984 -9.297 -3.782 1.00 97.44 224 PHE A N 1
ATOM 1847 C CA . PHE A 1 224 ? 8.296 -9.748 -4.236 1.00 97.44 224 PHE A CA 1
ATOM 1848 C C . PHE A 1 224 ? 8.943 -8.681 -5.103 1.00 97.44 224 PHE A C 1
ATOM 1850 O O . PHE A 1 224 ? 8.351 -8.264 -6.099 1.00 97.44 224 PHE A O 1
ATOM 1857 N N . LYS A 1 225 ? 10.179 -8.290 -4.791 1.00 97.25 225 LYS A N 1
ATOM 1858 C CA . LYS A 1 225 ? 11.016 -7.576 -5.758 1.00 97.25 225 LYS A CA 1
ATOM 1859 C C . LYS A 1 225 ? 11.364 -8.520 -6.912 1.00 97.25 225 LYS A C 1
ATOM 1861 O O . LYS A 1 225 ? 11.703 -9.682 -6.692 1.00 97.25 225 LYS A O 1
ATOM 1866 N N . ASN A 1 226 ? 11.264 -8.047 -8.151 1.00 93.75 226 ASN A N 1
ATOM 1867 C CA . ASN A 1 226 ? 11.577 -8.865 -9.318 1.00 93.75 226 ASN A CA 1
ATOM 1868 C C . ASN A 1 226 ? 13.032 -9.359 -9.245 1.00 93.75 226 ASN A C 1
ATOM 1870 O O . ASN A 1 226 ? 13.931 -8.587 -8.915 1.00 93.75 226 ASN A O 1
ATOM 1874 N N . ASN A 1 227 ? 13.255 -10.634 -9.569 1.00 91.44 227 ASN A N 1
ATOM 1875 C CA . ASN A 1 227 ? 14.544 -11.330 -9.451 1.00 91.44 227 ASN A CA 1
ATOM 1876 C C . ASN A 1 227 ? 15.087 -11.519 -8.017 1.00 91.44 227 ASN A C 1
ATOM 1878 O O . ASN A 1 227 ? 16.218 -11.980 -7.868 1.00 91.44 227 ASN A O 1
ATOM 1882 N N . ALA A 1 228 ? 14.322 -11.203 -6.967 1.00 92.69 228 ALA A N 1
ATOM 1883 C CA . ALA A 1 228 ? 14.698 -11.535 -5.594 1.00 92.69 228 ALA A CA 1
ATOM 1884 C C . ALA A 1 228 ? 14.076 -12.882 -5.172 1.00 92.69 228 ALA A C 1
ATOM 1886 O O . ALA A 1 228 ? 12.897 -13.118 -5.448 1.00 92.69 228 ALA A O 1
ATOM 1887 N N . PRO A 1 229 ? 14.829 -13.770 -4.494 1.00 90.06 229 PRO A N 1
ATOM 1888 C CA . PRO A 1 229 ? 14.285 -15.033 -3.989 1.00 90.06 229 PRO A CA 1
ATOM 1889 C C . PRO A 1 229 ? 13.382 -14.838 -2.762 1.00 90.06 229 PRO A C 1
ATOM 1891 O O . PRO A 1 229 ? 12.523 -15.674 -2.493 1.00 90.06 229 PRO A O 1
ATOM 1894 N N . ASN A 1 230 ? 13.568 -13.735 -2.032 1.00 94.50 230 ASN A N 1
ATOM 1895 C CA . ASN A 1 230 ? 12.853 -13.429 -0.796 1.00 94.50 230 ASN A CA 1
ATOM 1896 C C . ASN A 1 230 ? 11.738 -12.405 -1.048 1.00 94.50 230 ASN A C 1
ATOM 1898 O O . ASN A 1 230 ? 11.823 -11.584 -1.965 1.00 94.50 230 ASN A O 1
ATOM 1902 N N . HIS A 1 231 ? 10.697 -12.441 -0.215 1.00 96.00 231 HIS A N 1
ATOM 1903 C CA . HIS A 1 231 ? 9.666 -11.409 -0.217 1.00 96.00 231 HIS A CA 1
ATOM 1904 C C . HIS A 1 231 ? 10.222 -10.103 0.373 1.00 96.00 231 HIS A C 1
ATOM 1906 O O . HIS A 1 231 ? 11.106 -10.114 1.221 1.00 96.00 231 HIS A O 1
ATOM 1912 N N . SER A 1 232 ? 9.697 -8.980 -0.098 1.00 97.19 232 SER A N 1
ATOM 1913 C CA . SER A 1 232 ? 9.949 -7.627 0.406 1.00 97.19 232 SER A CA 1
ATOM 1914 C C . SER A 1 232 ? 8.902 -7.203 1.439 1.00 97.19 232 SER A C 1
ATOM 1916 O O . SER A 1 232 ? 9.145 -6.311 2.243 1.00 97.19 232 SER A O 1
ATOM 1918 N N . GLY A 1 233 ? 7.735 -7.846 1.437 1.00 97.62 233 GLY A N 1
ATOM 1919 C CA . GLY A 1 233 ? 6.703 -7.588 2.427 1.00 97.62 233 GLY A CA 1
ATOM 1920 C C . GLY A 1 233 ? 5.546 -8.569 2.356 1.00 97.62 233 GLY A C 1
ATOM 1921 O O . GLY A 1 233 ? 5.403 -9.317 1.384 1.00 97.62 233 GLY A O 1
ATOM 1922 N N . ILE A 1 234 ? 4.728 -8.554 3.400 1.00 97.69 234 ILE A N 1
ATOM 1923 C CA . ILE A 1 234 ? 3.547 -9.395 3.561 1.00 97.69 234 ILE A CA 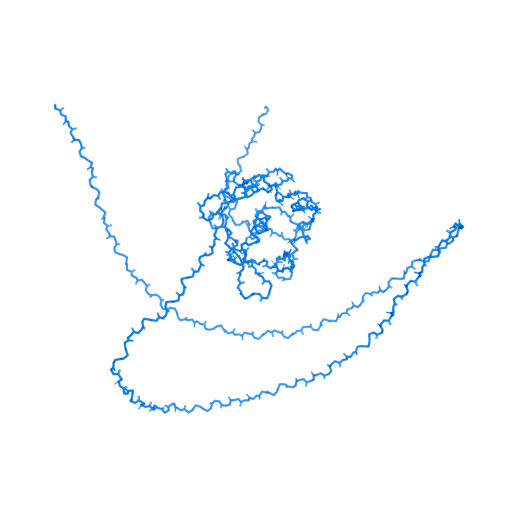1
ATOM 1924 C C . ILE A 1 234 ? 2.403 -8.502 4.032 1.00 97.69 234 ILE A C 1
ATOM 1926 O O . ILE A 1 234 ? 2.494 -7.852 5.071 1.00 97.69 234 ILE A O 1
ATOM 1930 N N . LEU A 1 235 ? 1.313 -8.485 3.273 1.00 97.31 235 LEU A N 1
ATOM 1931 C CA . LEU A 1 235 ? 0.043 -7.909 3.693 1.00 97.31 235 LEU A CA 1
ATOM 1932 C C . LEU A 1 235 ? -0.854 -9.041 4.187 1.00 97.31 235 LEU A C 1
ATOM 1934 O O . LEU A 1 235 ? -1.137 -9.978 3.443 1.00 97.31 235 LEU A O 1
ATOM 1938 N N . SER A 1 236 ? -1.314 -8.959 5.426 1.00 95.94 236 SER A N 1
ATOM 1939 C CA . SER A 1 236 ? -2.191 -9.960 6.037 1.00 95.94 236 SER A CA 1
ATOM 1940 C C . SER A 1 236 ? -3.302 -9.278 6.827 1.00 95.94 236 SER A C 1
ATOM 1942 O O . SER A 1 236 ? -3.135 -8.142 7.261 1.00 95.94 236 SER A O 1
ATOM 1944 N N . ASP A 1 237 ? -4.434 -9.953 7.018 1.00 93.12 237 ASP A N 1
ATOM 1945 C CA . ASP A 1 237 ? -5.529 -9.453 7.863 1.00 93.12 237 ASP A CA 1
ATOM 1946 C C . ASP A 1 237 ? -5.867 -10.454 8.986 1.00 93.12 237 ASP A C 1
ATOM 1948 O O . ASP A 1 237 ? -6.941 -11.063 9.008 1.00 93.12 237 ASP A O 1
ATOM 1952 N N . PRO A 1 238 ? -4.924 -10.728 9.910 1.00 91.06 238 PRO A N 1
ATOM 1953 C CA . PRO A 1 238 ? -5.183 -11.643 11.007 1.00 91.06 238 PRO A CA 1
ATOM 1954 C C . PRO A 1 238 ? -6.221 -11.042 11.961 1.00 91.06 238 PRO A C 1
ATOM 1956 O O . PRO A 1 238 ? -5.942 -10.073 12.667 1.00 91.06 238 PRO A O 1
ATOM 1959 N N . LYS A 1 239 ? -7.387 -11.692 12.064 1.00 88.81 239 LYS A N 1
ATOM 1960 C CA . LYS A 1 239 ? -8.474 -11.312 12.988 1.00 88.81 239 LYS A CA 1
ATOM 1961 C C . LYS A 1 239 ? -9.004 -9.891 12.733 1.00 88.81 239 LYS A C 1
ATOM 1963 O O . LYS A 1 239 ? -9.160 -9.120 13.679 1.00 88.81 239 LYS A O 1
ATOM 1968 N N . ASP A 1 240 ? -9.233 -9.552 11.465 1.00 86.81 240 ASP A N 1
ATOM 1969 C CA . ASP A 1 240 ? -9.778 -8.258 11.015 1.00 86.81 240 ASP A CA 1
ATOM 1970 C C . ASP A 1 240 ? -8.895 -7.032 11.335 1.00 86.81 240 ASP A C 1
ATOM 1972 O O . ASP A 1 240 ? -9.325 -5.873 11.213 1.00 86.81 240 ASP A O 1
ATOM 1976 N N . LEU A 1 241 ? -7.641 -7.272 11.727 1.00 92.25 241 LEU A N 1
ATOM 1977 C CA . LEU A 1 241 ? -6.610 -6.262 11.872 1.00 92.25 241 LEU A CA 1
ATOM 1978 C C . LEU A 1 241 ? -5.636 -6.346 10.696 1.00 92.25 241 LEU A C 1
ATOM 1980 O O . LEU A 1 241 ? -4.744 -7.189 10.699 1.00 92.25 241 LEU A O 1
ATOM 1984 N N . LEU A 1 242 ? -5.753 -5.416 9.746 1.00 95.31 242 LEU A N 1
ATOM 1985 C CA . LEU A 1 242 ? -4.843 -5.336 8.606 1.00 95.31 242 LEU A CA 1
ATOM 1986 C C . LEU A 1 242 ? -3.419 -5.032 9.094 1.00 95.31 242 LEU A C 1
ATOM 1988 O O . LEU A 1 242 ? -3.210 -4.105 9.887 1.00 95.31 242 LEU A O 1
ATOM 1992 N N . GLN A 1 243 ? -2.453 -5.814 8.620 1.00 97.31 243 GLN A N 1
ATOM 1993 C CA . GLN A 1 243 ? -1.037 -5.723 8.958 1.00 97.31 243 GLN A CA 1
ATOM 1994 C C . GLN A 1 243 ? -0.187 -5.739 7.695 1.00 97.31 243 GLN A C 1
ATOM 1996 O O . GLN A 1 243 ? -0.403 -6.555 6.800 1.00 97.31 243 GLN A O 1
ATOM 2001 N N . LEU A 1 244 ? 0.813 -4.867 7.657 1.00 98.19 244 LEU A N 1
ATOM 2002 C CA . LEU A 1 244 ? 1.837 -4.833 6.627 1.00 98.19 244 LEU A CA 1
ATOM 2003 C C . LEU A 1 244 ? 3.184 -5.073 7.300 1.00 98.19 244 LEU A C 1
ATOM 2005 O O . LEU A 1 244 ? 3.672 -4.226 8.042 1.00 98.19 244 LEU A O 1
ATOM 2009 N N . GLU A 1 245 ? 3.771 -6.232 7.052 1.00 98.12 245 GLU A N 1
ATOM 2010 C CA . GLU A 1 245 ? 5.140 -6.552 7.439 1.00 98.12 245 GLU A CA 1
ATOM 2011 C C . GLU A 1 245 ? 6.069 -6.211 6.275 1.00 98.12 245 GLU A C 1
ATOM 2013 O O . GLU A 1 245 ? 5.803 -6.619 5.144 1.00 98.12 245 GLU A O 1
ATOM 2018 N N . LEU A 1 246 ? 7.151 -5.473 6.527 1.00 98.12 246 LEU A N 1
ATOM 2019 C CA . LEU A 1 246 ? 8.143 -5.122 5.505 1.00 98.12 246 LEU A CA 1
ATOM 2020 C C . LEU A 1 246 ? 9.535 -5.569 5.925 1.00 98.12 246 LEU A C 1
ATOM 2022 O O . LEU A 1 246 ? 9.914 -5.412 7.084 1.00 98.12 246 LEU A O 1
ATOM 2026 N N . THR A 1 247 ? 10.332 -6.047 4.972 1.00 97.06 247 THR A N 1
ATOM 2027 C CA . THR A 1 247 ? 11.758 -6.260 5.227 1.00 97.06 247 THR A CA 1
ATOM 2028 C C . THR A 1 247 ? 12.489 -4.914 5.334 1.00 97.06 247 THR A C 1
ATOM 2030 O O . THR A 1 247 ? 12.004 -3.900 4.815 1.00 97.06 247 THR A O 1
ATOM 2033 N N . PRO A 1 248 ? 13.673 -4.856 5.972 1.00 95.50 248 PRO A N 1
ATOM 2034 C CA . PRO A 1 248 ? 14.447 -3.618 6.065 1.00 95.50 248 PRO A CA 1
ATOM 2035 C C . PRO A 1 248 ? 14.739 -2.961 4.707 1.00 95.50 248 PRO A C 1
ATOM 2037 O O . PRO A 1 248 ? 14.739 -1.737 4.605 1.00 95.50 248 PRO A O 1
ATOM 2040 N N . GLU A 1 249 ? 14.932 -3.751 3.648 1.00 94.50 249 GLU A N 1
ATOM 2041 C CA . GLU A 1 249 ? 15.194 -3.252 2.290 1.00 94.50 249 GLU A CA 1
ATOM 2042 C C . GLU A 1 249 ? 13.958 -2.612 1.642 1.00 94.50 249 GLU A C 1
ATOM 2044 O O . GLU A 1 249 ? 14.089 -1.805 0.723 1.00 94.50 249 GLU A O 1
ATOM 2049 N N . ALA A 1 250 ? 12.764 -2.974 2.110 1.00 96.75 250 ALA A N 1
ATOM 2050 C CA . ALA A 1 250 ? 11.480 -2.513 1.601 1.00 96.75 250 ALA A CA 1
ATOM 2051 C C . ALA A 1 250 ? 10.936 -1.284 2.347 1.00 96.75 250 ALA A C 1
ATOM 2053 O O . ALA A 1 250 ? 10.029 -0.620 1.848 1.00 96.75 250 ALA A O 1
ATOM 2054 N N . LEU A 1 251 ? 11.499 -0.950 3.514 1.00 97.12 251 LEU A N 1
ATOM 2055 C CA . LEU A 1 251 ? 11.104 0.211 4.318 1.00 97.12 251 LEU A CA 1
ATOM 2056 C C . LEU A 1 251 ? 11.108 1.554 3.569 1.00 97.12 251 LEU A C 1
ATOM 2058 O O . LEU A 1 251 ? 10.196 2.345 3.810 1.00 97.12 251 LEU A O 1
ATOM 2062 N N . PRO A 1 252 ? 12.052 1.842 2.650 1.00 97.06 252 PRO A N 1
ATOM 2063 C CA . PRO A 1 252 ? 11.999 3.070 1.858 1.00 97.06 252 PRO A CA 1
ATOM 2064 C C . PRO A 1 252 ? 10.751 3.204 0.969 1.00 97.06 252 PRO A C 1
ATOM 2066 O O . PRO A 1 252 ? 10.496 4.298 0.481 1.00 97.06 252 PRO A O 1
ATOM 2069 N N . LEU A 1 253 ? 9.992 2.119 0.760 1.00 97.00 253 LEU A N 1
ATOM 2070 C CA . LEU A 1 253 ? 8.771 2.052 -0.060 1.00 97.00 253 LEU A CA 1
ATOM 2071 C C . LEU A 1 253 ? 7.493 1.932 0.782 1.00 97.00 253 LEU A C 1
ATOM 2073 O O . LEU A 1 253 ? 6.446 1.478 0.310 1.00 97.00 253 LEU A O 1
ATOM 2077 N N . LEU A 1 254 ? 7.589 2.274 2.068 1.00 97.88 254 LEU A N 1
ATOM 2078 C CA . LEU A 1 254 ? 6.482 2.159 3.006 1.00 97.88 254 LEU A CA 1
ATOM 2079 C C . LEU A 1 254 ? 5.248 2.947 2.540 1.00 97.88 254 LEU A C 1
ATOM 2081 O O . LEU A 1 254 ? 4.133 2.450 2.681 1.00 97.88 254 LEU A O 1
ATOM 2085 N N . GLU A 1 255 ? 5.434 4.140 1.968 1.00 97.69 255 GLU A N 1
ATOM 2086 C CA . GLU A 1 255 ? 4.331 4.990 1.502 1.00 97.69 255 GLU A CA 1
ATOM 2087 C C . GLU A 1 255 ? 3.520 4.288 0.404 1.00 97.69 255 GLU A C 1
ATOM 2089 O O . GLU A 1 255 ? 2.298 4.149 0.514 1.00 97.69 255 GLU A O 1
ATOM 2094 N N . GLU A 1 256 ? 4.192 3.758 -0.618 1.00 97.69 256 GLU A N 1
ATOM 2095 C CA . GLU A 1 256 ? 3.557 3.048 -1.724 1.00 97.69 256 GLU A CA 1
ATOM 2096 C C . GLU A 1 256 ? 2.863 1.768 -1.255 1.00 97.69 256 GLU A C 1
ATOM 2098 O O . GLU A 1 256 ? 1.729 1.504 -1.661 1.00 97.69 256 GLU A O 1
ATOM 2103 N N . PHE A 1 257 ? 3.494 0.985 -0.375 1.00 97.94 257 PHE A N 1
ATOM 2104 C CA . PHE A 1 257 ? 2.899 -0.257 0.124 1.00 97.94 257 PHE A CA 1
ATOM 2105 C C . PHE A 1 257 ? 1.705 -0.025 1.050 1.00 97.94 257 PHE A C 1
ATOM 2107 O O . PHE A 1 257 ? 0.732 -0.777 0.975 1.00 97.94 257 PHE A O 1
ATOM 2114 N N . VAL A 1 258 ? 1.712 1.043 1.848 1.00 97.88 258 VAL A N 1
ATOM 2115 C CA . VAL A 1 258 ? 0.552 1.459 2.648 1.00 97.88 258 VAL A CA 1
ATOM 2116 C C . VAL A 1 258 ? -0.622 1.858 1.750 1.00 97.88 258 VAL A C 1
ATOM 2118 O O . VAL A 1 258 ? -1.759 1.442 1.986 1.00 97.88 258 VAL A O 1
ATOM 2121 N N . ILE A 1 259 ? -0.363 2.611 0.679 1.00 97.94 259 ILE A N 1
ATOM 2122 C CA . ILE A 1 259 ? -1.401 3.016 -0.277 1.00 97.94 259 ILE A CA 1
ATOM 2123 C C . ILE A 1 259 ? -1.971 1.802 -1.021 1.00 97.94 259 ILE A C 1
ATOM 2125 O O . ILE A 1 259 ? -3.188 1.673 -1.162 1.00 97.94 259 ILE A O 1
ATOM 2129 N N . ILE A 1 260 ? -1.111 0.889 -1.472 1.00 97.25 260 ILE A N 1
ATOM 2130 C CA . ILE A 1 260 ? -1.522 -0.360 -2.122 1.00 97.25 260 ILE A CA 1
ATOM 2131 C C . ILE A 1 260 ? -2.386 -1.196 -1.192 1.00 97.25 260 ILE A C 1
ATOM 2133 O O . ILE A 1 260 ? -3.439 -1.665 -1.617 1.00 97.25 260 ILE A O 1
ATOM 2137 N N . ALA A 1 261 ? -1.968 -1.374 0.061 1.00 96.44 261 ALA A N 1
ATOM 2138 C CA . ALA A 1 261 ? -2.733 -2.120 1.047 1.00 96.44 261 ALA A CA 1
ATOM 2139 C C . ALA A 1 261 ? -4.151 -1.552 1.189 1.00 96.44 261 ALA A C 1
ATOM 2141 O O . ALA A 1 261 ? -5.123 -2.300 1.096 1.00 96.44 261 ALA A O 1
ATOM 2142 N N . ALA A 1 262 ? -4.283 -0.227 1.294 1.00 95.62 262 ALA A N 1
ATOM 2143 C CA . ALA A 1 262 ? -5.586 0.426 1.344 1.00 95.62 262 ALA A CA 1
ATOM 2144 C C . ALA A 1 262 ? -6.404 0.224 0.058 1.00 95.62 262 ALA A C 1
ATOM 2146 O O . ALA A 1 262 ? -7.594 -0.060 0.140 1.00 95.62 262 ALA A O 1
ATOM 2147 N N . ILE A 1 263 ? -5.788 0.317 -1.127 1.00 96.19 263 ILE A N 1
ATOM 2148 C CA . ILE A 1 263 ? -6.460 0.077 -2.416 1.00 96.19 263 ILE A CA 1
ATOM 2149 C C . ILE A 1 263 ? -6.982 -1.358 -2.508 1.00 96.19 263 ILE A C 1
ATOM 2151 O O . ILE A 1 263 ? -8.140 -1.559 -2.879 1.00 96.19 263 ILE A O 1
ATOM 2155 N N . LEU A 1 264 ? -6.153 -2.347 -2.169 1.00 93.88 264 LEU A N 1
ATOM 2156 C CA . LEU A 1 264 ? -6.523 -3.762 -2.230 1.00 93.88 264 LEU A CA 1
ATOM 2157 C C . LEU A 1 264 ? -7.640 -4.100 -1.234 1.00 93.88 264 LEU A C 1
ATOM 2159 O O . LEU A 1 264 ? -8.531 -4.872 -1.571 1.00 93.88 264 LEU A O 1
ATOM 2163 N N . GLN A 1 265 ? -7.638 -3.464 -0.062 1.00 92.56 265 GLN A N 1
ATOM 2164 C CA . GLN A 1 265 ? -8.625 -3.679 1.002 1.00 92.56 265 GLN A CA 1
ATOM 2165 C C . GLN A 1 265 ? -9.844 -2.745 0.923 1.00 92.56 265 GLN A C 1
ATOM 2167 O O . GLN A 1 265 ? -10.736 -2.795 1.766 1.00 92.56 265 GLN A O 1
ATOM 2172 N N . SER A 1 266 ? -9.905 -1.876 -0.089 1.00 92.75 266 SER A N 1
ATOM 2173 C CA . SER A 1 266 ? -10.946 -0.848 -0.207 1.00 92.75 266 SER A CA 1
ATOM 2174 C C . SER A 1 266 ? -12.327 -1.390 -0.591 1.00 92.75 266 SER A C 1
ATOM 2176 O O . SER A 1 266 ? -13.325 -0.695 -0.419 1.00 92.75 266 SER A O 1
ATOM 2178 N N . GLY A 1 267 ? -12.406 -2.590 -1.176 1.00 89.25 267 GLY A N 1
ATOM 2179 C CA . GLY A 1 267 ? -13.648 -3.115 -1.753 1.00 89.25 267 GLY A CA 1
ATOM 2180 C C . GLY A 1 267 ? -14.076 -2.439 -3.072 1.00 89.25 267 GLY A C 1
ATOM 2181 O O . GLY A 1 267 ? -15.134 -2.744 -3.619 1.00 89.25 267 GLY A O 1
ATOM 2182 N N . HIS A 1 268 ? -13.268 -1.527 -3.631 1.00 90.06 268 HIS A N 1
ATOM 2183 C CA . HIS A 1 268 ? -13.582 -0.852 -4.896 1.00 90.06 268 HIS A CA 1
ATOM 2184 C C . HIS A 1 268 ? -13.069 -1.628 -6.115 1.00 90.06 268 HIS A C 1
ATOM 2186 O O . HIS A 1 268 ? -11.899 -2.007 -6.177 1.00 90.06 268 HIS A O 1
ATOM 2192 N N . SER A 1 269 ? -13.919 -1.812 -7.134 1.00 88.81 269 SER A N 1
ATOM 2193 C CA . SER A 1 269 ? -13.486 -2.422 -8.399 1.00 88.81 269 SER A CA 1
ATOM 2194 C C . SER A 1 269 ? -12.417 -1.564 -9.076 1.00 88.81 269 SER A C 1
ATOM 2196 O O . SER A 1 269 ? -12.659 -0.406 -9.421 1.00 88.81 269 SER A O 1
ATOM 2198 N N . LEU A 1 270 ? -11.246 -2.155 -9.311 1.00 89.88 270 LEU A N 1
ATOM 2199 C CA . LEU A 1 270 ? -10.134 -1.485 -9.992 1.00 89.88 270 LEU A CA 1
ATOM 2200 C C . LEU A 1 270 ? -10.276 -1.525 -11.522 1.00 89.88 270 LEU A C 1
ATOM 2202 O O . LEU A 1 270 ? -9.597 -0.777 -12.223 1.00 89.88 270 LEU A O 1
ATOM 2206 N N . GLU A 1 271 ? -11.163 -2.377 -12.046 1.00 82.94 271 GLU A N 1
ATOM 2207 C CA . GLU A 1 271 ? -11.378 -2.571 -13.480 1.00 82.94 271 GLU A CA 1
ATOM 2208 C C . GLU A 1 271 ? -12.808 -2.205 -13.901 1.00 82.94 271 GLU A C 1
ATOM 2210 O O . GLU A 1 271 ? -13.773 -2.384 -13.155 1.00 82.94 271 GLU A O 1
ATOM 2215 N N . LYS A 1 272 ? -12.951 -1.708 -15.138 1.00 75.38 272 LYS A N 1
ATOM 2216 C CA . LYS A 1 272 ? -14.250 -1.372 -15.751 1.00 75.38 272 LYS A CA 1
ATOM 2217 C C . LYS A 1 272 ? -15.086 -2.617 -16.080 1.00 75.38 272 LYS A C 1
ATOM 2219 O O . LYS A 1 272 ? -16.308 -2.543 -16.151 1.00 75.38 272 LYS A O 1
ATOM 2224 N N . HIS A 1 273 ? -14.430 -3.751 -16.301 1.00 62.28 273 HIS A N 1
ATOM 2225 C CA . HIS A 1 273 ? -15.067 -5.007 -16.676 1.00 62.28 273 HIS A CA 1
ATOM 2226 C C . HIS A 1 273 ? -14.938 -5.957 -15.489 1.00 62.28 273 HIS A C 1
ATOM 2228 O O . HIS A 1 273 ? -13.877 -6.535 -15.294 1.00 62.28 273 HIS A O 1
ATOM 2234 N N . GLY A 1 274 ? -15.992 -6.047 -14.672 1.00 54.88 274 GLY A N 1
ATOM 2235 C CA . GLY A 1 274 ? -16.038 -6.740 -13.375 1.00 54.88 274 GLY A CA 1
ATOM 2236 C C . GLY A 1 274 ? -15.874 -8.264 -13.422 1.00 54.88 274 GLY A C 1
ATOM 2237 O O . GLY A 1 274 ? -16.712 -8.984 -12.899 1.00 54.88 274 GLY A O 1
ATOM 2238 N N . TRP A 1 275 ? -14.810 -8.757 -14.055 1.00 45.66 275 TRP A N 1
ATOM 2239 C CA . TRP A 1 275 ? -14.482 -10.179 -14.158 1.00 45.66 275 TRP A CA 1
ATOM 2240 C C . TRP A 1 275 ? -13.543 -10.666 -13.051 1.00 45.66 275 TRP A C 1
ATOM 2242 O O . TRP A 1 275 ? -13.457 -11.869 -12.828 1.00 45.66 275 TRP A O 1
ATOM 2252 N N . PHE A 1 276 ? -12.883 -9.766 -12.315 1.00 48.75 276 PHE A N 1
ATOM 2253 C CA . PHE A 1 276 ? -12.190 -10.134 -11.082 1.00 48.75 276 PHE A CA 1
ATOM 2254 C C . PHE A 1 276 ? -13.081 -9.846 -9.882 1.00 48.75 276 PHE A C 1
ATOM 2256 O O . PHE A 1 276 ? -13.170 -8.722 -9.387 1.00 48.75 276 PHE A O 1
ATOM 2263 N N . ASN A 1 277 ? -13.758 -10.900 -9.442 1.00 45.59 277 ASN A N 1
ATOM 2264 C CA . ASN A 1 277 ? -14.448 -10.942 -8.168 1.00 45.59 277 ASN A CA 1
ATOM 2265 C C . ASN A 1 277 ? -13.413 -10.692 -7.060 1.00 45.59 277 ASN A C 1
ATOM 2267 O O . ASN A 1 277 ? -12.519 -11.508 -6.858 1.00 45.59 277 ASN A O 1
ATOM 2271 N N . GLN A 1 278 ? -13.564 -9.606 -6.302 1.00 52.69 278 GLN A N 1
ATOM 2272 C CA . GLN A 1 278 ? -12.856 -9.349 -5.036 1.00 52.69 278 GLN A CA 1
ATOM 2273 C C . GLN A 1 278 ? -13.153 -10.395 -3.938 1.00 52.69 278 GLN A C 1
ATOM 2275 O O . GLN A 1 278 ? -12.847 -10.186 -2.767 1.00 52.69 278 GLN A O 1
ATOM 2280 N N . GLN A 1 279 ? -13.777 -11.521 -4.290 1.00 49.38 279 GLN A N 1
ATOM 2281 C CA . GLN A 1 279 ? -14.278 -12.512 -3.346 1.00 49.38 279 GLN A CA 1
ATOM 2282 C C . GLN A 1 279 ? -13.168 -13.246 -2.590 1.00 49.38 279 GLN A C 1
ATOM 2284 O O . GLN A 1 279 ? -13.444 -13.730 -1.501 1.00 49.38 279 GLN A O 1
ATOM 2289 N N . SER A 1 280 ? -11.926 -13.289 -3.090 1.00 49.78 280 SER A N 1
ATOM 2290 C CA . SER A 1 280 ? -10.822 -13.898 -2.333 1.00 49.78 280 SER A CA 1
ATOM 2291 C C . SER A 1 280 ? -10.368 -13.059 -1.133 1.00 49.78 280 SER A C 1
ATOM 2293 O O . SER A 1 280 ? -9.842 -13.632 -0.188 1.00 49.78 280 SER A O 1
ATOM 2295 N N . PHE A 1 281 ? -10.627 -11.744 -1.115 1.00 50.16 281 PHE A N 1
ATOM 2296 C CA . PHE A 1 281 ? -10.327 -10.874 0.036 1.00 50.16 281 PHE A CA 1
ATOM 2297 C C . PHE A 1 281 ? -11.563 -10.396 0.805 1.00 50.16 281 PHE A C 1
ATOM 2299 O O . PHE A 1 281 ? -11.421 -9.780 1.854 1.00 50.16 281 PHE A O 1
ATOM 2306 N N . GLN A 1 282 ? -12.783 -10.746 0.381 1.00 51.41 282 GLN A N 1
ATOM 2307 C CA . GLN A 1 282 ? -13.963 -10.655 1.255 1.00 51.41 282 GLN A CA 1
ATOM 2308 C C . GLN A 1 282 ? -14.027 -11.839 2.242 1.00 51.41 282 GLN A C 1
ATOM 2310 O O . GLN A 1 282 ? -15.093 -12.406 2.474 1.00 51.41 282 GLN A O 1
ATOM 2315 N N . MET A 1 283 ? -12.903 -12.236 2.843 1.00 44.34 283 MET A N 1
ATOM 2316 C CA . MET A 1 283 ? -12.943 -13.108 4.014 1.00 44.34 283 MET A CA 1
ATOM 2317 C C . MET A 1 283 ? -13.230 -12.242 5.245 1.00 44.34 283 MET A C 1
ATOM 2319 O O . MET A 1 283 ? -12.383 -11.475 5.678 1.00 44.34 283 MET A O 1
ATOM 2323 N N . GLY A 1 284 ? -14.453 -12.332 5.778 1.00 48.00 284 GLY A N 1
ATOM 2324 C CA . GLY A 1 284 ? -14.799 -11.858 7.130 1.00 48.00 284 GLY A CA 1
ATOM 2325 C C . GLY A 1 284 ? -15.704 -10.625 7.234 1.00 48.00 284 GLY A C 1
ATOM 2326 O O . GLY A 1 284 ? -16.482 -10.521 8.179 1.00 48.00 284 GLY A O 1
ATOM 2327 N N . MET A 1 285 ? -15.724 -9.730 6.242 1.00 46.28 285 MET A N 1
ATOM 2328 C CA . MET A 1 285 ? -16.443 -8.442 6.358 1.00 46.28 285 MET A CA 1
ATOM 2329 C C . MET A 1 285 ? -17.985 -8.522 6.242 1.00 46.28 285 MET A C 1
ATOM 2331 O O . MET A 1 285 ? -18.657 -7.497 6.337 1.00 46.28 285 MET A O 1
ATOM 2335 N N . ILE A 1 286 ? -18.585 -9.714 6.103 1.00 46.62 286 ILE A N 1
ATOM 2336 C CA . ILE A 1 286 ? -20.048 -9.922 6.184 1.00 46.62 286 ILE A CA 1
ATOM 2337 C C . ILE A 1 286 ? -20.395 -10.683 7.476 1.00 46.62 286 ILE A C 1
ATOM 2339 O O . ILE A 1 286 ? -20.921 -11.791 7.458 1.00 46.62 286 ILE A O 1
ATOM 2343 N N . GLY A 1 287 ? -20.066 -10.083 8.620 1.00 40.31 287 GLY A N 1
ATOM 2344 C CA . GLY A 1 287 ? -20.546 -10.504 9.945 1.00 40.31 287 GLY A CA 1
ATOM 2345 C C . GLY A 1 287 ? -21.094 -9.357 10.805 1.00 40.31 287 GLY A C 1
ATOM 2346 O O . GLY A 1 287 ? -21.702 -9.600 11.845 1.00 40.31 287 GLY A O 1
ATOM 2347 N N . GLY A 1 288 ? -20.918 -8.103 10.377 1.00 43.75 288 GLY A N 1
ATOM 2348 C CA . GLY A 1 288 ? -21.389 -6.920 11.094 1.00 43.75 288 GLY A CA 1
ATOM 2349 C C . GLY A 1 288 ? -22.681 -6.378 10.497 1.00 43.75 288 GLY A C 1
ATOM 2350 O O . GLY A 1 288 ? -22.653 -5.739 9.452 1.00 43.75 288 GLY A O 1
ATOM 2351 N N . LEU A 1 289 ? -23.799 -6.652 11.173 1.00 42.41 289 LEU A N 1
ATOM 2352 C CA . LEU A 1 289 ? -25.093 -5.966 11.094 1.00 42.41 289 LEU A CA 1
ATOM 2353 C C . LEU A 1 289 ? -25.058 -4.638 10.314 1.00 42.41 289 LEU A C 1
ATOM 2355 O O . LEU A 1 289 ? -24.707 -3.589 10.856 1.00 42.41 289 LEU A O 1
ATOM 2359 N N . ALA A 1 290 ? -25.511 -4.671 9.061 1.00 40.19 290 ALA A N 1
ATOM 2360 C CA . ALA A 1 290 ? -26.002 -3.480 8.388 1.00 40.19 290 ALA A CA 1
ATOM 2361 C C . ALA A 1 290 ? -27.247 -2.995 9.148 1.00 40.19 290 ALA A C 1
ATOM 2363 O O . ALA A 1 290 ? -28.374 -3.397 8.862 1.00 40.19 290 ALA A O 1
ATOM 2364 N N . GLY A 1 291 ? -27.031 -2.163 10.167 1.00 39.09 291 GLY A N 1
ATOM 2365 C CA . GLY A 1 291 ? -28.076 -1.369 10.789 1.00 39.09 291 GLY A CA 1
ATOM 2366 C C . GLY A 1 291 ? -28.662 -0.444 9.731 1.00 39.09 291 GLY A C 1
ATOM 2367 O O . GLY A 1 291 ? -28.063 0.568 9.374 1.00 39.09 291 GLY A O 1
ATOM 2368 N N . GLN A 1 292 ? -29.825 -0.820 9.204 1.00 38.22 292 GLN A N 1
ATOM 2369 C CA . GLN A 1 292 ? -30.708 0.068 8.464 1.00 38.22 292 GLN A CA 1
ATOM 2370 C C . GLN A 1 292 ? -31.009 1.279 9.353 1.00 38.22 292 GLN A C 1
ATOM 2372 O O . GLN A 1 292 ? -31.843 1.221 10.253 1.00 38.22 292 GLN A O 1
ATOM 2377 N N . VAL A 1 293 ? -30.326 2.394 9.109 1.00 41.81 293 VAL A N 1
ATOM 2378 C CA . VAL A 1 293 ? -30.799 3.705 9.553 1.00 41.81 293 VAL A CA 1
ATOM 2379 C C . VAL A 1 293 ? -32.015 4.031 8.693 1.00 41.81 293 VAL A C 1
ATOM 2381 O O . VAL A 1 293 ? -31.900 4.546 7.581 1.00 41.81 293 VAL A O 1
ATOM 2384 N N . ALA A 1 294 ? -33.189 3.651 9.191 1.00 38.00 294 ALA A N 1
ATOM 2385 C CA . ALA A 1 294 ? -34.454 4.172 8.713 1.00 38.00 294 ALA A CA 1
ATOM 2386 C C . ALA A 1 294 ? -34.471 5.676 9.016 1.00 38.00 294 ALA A C 1
ATOM 2388 O O . ALA A 1 294 ? -34.572 6.095 10.168 1.00 38.00 294 ALA A O 1
ATOM 2389 N N . ALA A 1 295 ? -34.320 6.487 7.973 1.00 47.31 295 ALA A N 1
ATOM 2390 C CA . ALA A 1 295 ? -34.643 7.899 8.034 1.00 47.31 295 ALA A CA 1
ATOM 2391 C C . ALA A 1 295 ? -36.163 8.015 8.218 1.00 47.31 295 ALA A C 1
ATOM 2393 O O . ALA A 1 295 ? -36.923 7.779 7.280 1.00 47.31 295 ALA A O 1
ATOM 2394 N N . GLY A 1 296 ? -36.593 8.318 9.442 1.00 46.94 296 GLY A N 1
ATOM 2395 C CA . GLY A 1 296 ? -37.944 8.791 9.707 1.00 46.94 296 GLY A CA 1
ATOM 2396 C C . GLY A 1 296 ? -38.118 10.182 9.104 1.00 46.94 296 GLY A C 1
ATOM 2397 O O . GLY A 1 296 ? -37.353 11.094 9.423 1.00 46.94 296 GLY A O 1
ATOM 2398 N N . MET A 1 297 ? -39.101 10.302 8.215 1.00 37.72 297 MET A N 1
ATOM 2399 C CA . MET A 1 297 ? -39.877 11.525 8.015 1.00 37.72 297 MET A CA 1
ATOM 2400 C C . MET A 1 297 ? -41.124 11.439 8.887 1.00 37.72 297 MET A C 1
ATOM 2402 O O . MET A 1 297 ? -41.641 10.306 9.030 1.00 37.72 297 MET A O 1
#

Foldseek 3Di:
DDDDDDDDDDDDDDDDDDDDDDDDDDDDDDDDDDDDDDDDDDDDDDDDDDDDDDDDDDDDDDDDDDDDDDPDPDDDDDDPDDDDDDDPPPDPPDDPDDPPPPPPPDDPDPPPDPPPPDPDPDFFKKWWWDCPPLALQQTFIATSVRHGQWGWDDDPFKIWIAGPVGHTQKIWGQDVQIWMDGNNHDIDQPCVQFPADPVQRWTWHADPNWIWIWHDDPQKTFICTPPDPDTQWIWHQVPNMTMITGDPVCVVVVSVVSVVSNVLRRPGDSHNDPPDDNVSNPPPPPPDDPPPPPPDD

Secondary structure (DSSP, 8-state):
----PPPPP-----PPPPP-------PPP--PPPPPPP----PPPP-PPPPPPP-------------PPP------------------------PPP----------TT---PPPPPPPPPPPPPEEEEE-TTS-TTSEEEE-TTS-EEEEEEE-SSEEEEEETTS-EEEEEE-SSS-EEEETTPPPEEHHHHS-EETTTTEEEEEETTEEEEEEEETTEEEEEETT-SSEEEEEE-GGG--EEEE-TTTGGGHHHHHHHHHHHTS----SSS--S-GGGT-SS-S-S---------

pLDDT: mean 75.21, std 21.2, range [37.72, 98.44]

Sequence (297 aa):
MSDQQQPPQYSGQQQQQQPYQYQQQPQQPMWTQPPQNPQWQQQQPPYQSPPQNYGPPQGYYQQQPQWQPPQQQWQPQQPQQQWQPQQPQQQWQQQPPQQEQQQQQWQPDQKFQPPPQQPAPMQSPVFKWAKPKGSVLDSDVLDPNGNPIFTFHGTKKETIVSKASGGEIAKLHWSSPPTISLHGAKAVKISEWLPLNKQNHCRSLTVNGDNYRLADYNDTVMIFKNNAPNHSGILSDPKDLLQLELTPEALPLLEEFVIIAAILQSGHSLEKHGWFNQQSFQMGMIGGLAGQVAAGM